Protein AF-A0A226ETJ9-F1 (afdb_monomer_lite)

Radius of gyration: 19.02 Å; chains: 1; bounding box: 44×44×50 Å

Secondary structure (DSSP, 8-state):
------S--HHHHHHHHHHHHHHHHHTS---S--SSSHHHHHHHHHHHHHHHHHHTTGGGGGGS--TTTTTTS-EEEEEEBTTS-EEEEE-GGG--HHHHHHTT-HHHHHHHHHHHHHHHHHHHHHHHHTT------EEEE--TT--HHHHS-TTS-TT-TTHHHHHGGGS-HHHHTT-----S-HHHHHHIIIIIS-B-GGGS-GGGT-SSPPPEEHHHHHHTTT---PPPP-

pLDDT: mean 72.22, std 22.16, range [17.0, 96.38]

Foldseek 3Di:
DDDDDDDDFLCNVVVVVLVVVVVLVVLPDDDDDDDPCVVVSVVVSVVVVVVVCVVLVVVCLLVDDPVVAQPQFWWWFFFFFPLFATEIETQVLRDLVVVCVVVVNSVVVVSVVSVRVVLSVQLQVLCVVVPRPHPDHHYHYNNPNHDCVRSPDPPDPPPCPPVPVVSLVVHDPVVNVRDDDDDPPLVVVVCCVCPVVRGQLQQGDCVSPRVHDGIGISVNCVVVVSHDGGDDRD

Sequence (234 aa):
MTFKFSSFSFLDYMLCMLLIQSAIIKAEYNEDEIDLILTSTQKERLDKNIAWRKENRMDKILEEDWSDLNDEYKFVIEGCDYEGRPTAVAYVGDWDLRKLVIAGKGRRVMRYVDKLYEESNKILRNMQGGGSNSTRANLILEVSRFNVRQHFCPGSPQLALPIWDFVKPLMPKKSQEFVFIYGTNQNEWHKALWEKHRIDANKMSRALGGEGQDGLDFNTIADNNHYYQCPTTP

InterPro domains:
  IPR036865 CRAL-TRIO lipid binding domain superfamily [G3DSA:3.40.525.10] (39-230)
  IPR036865 CRAL-TRIO lipid binding domain superfamily [SSF52087] (64-222)

Organism: Folsomia candida (NCBI:txid158441)

Structure (mmCIF, N/CA/C/O backbone):
data_AF-A0A226ETJ9-F1
#
_entry.id   AF-A0A226ETJ9-F1
#
loop_
_atom_site.group_PDB
_atom_site.id
_atom_site.type_symbol
_atom_site.label_atom_id
_atom_site.label_alt_id
_atom_site.label_comp_id
_atom_site.label_asym_id
_atom_site.label_entity_id
_atom_site.label_seq_id
_atom_site.pdbx_PDB_ins_code
_atom_site.Cartn_x
_atom_site.Cartn_y
_atom_site.Cartn_z
_atom_site.occupancy
_atom_site.B_iso_or_equiv
_atom_site.auth_seq_id
_atom_site.auth_comp_id
_atom_site.auth_asym_id
_atom_site.auth_atom_id
_atom_site.pdbx_PDB_model_num
ATOM 1 N N . MET A 1 1 ? -8.077 14.252 31.964 1.00 22.00 1 MET A N 1
ATOM 2 C CA . MET A 1 1 ? -8.707 15.250 31.074 1.00 22.00 1 MET A CA 1
ATOM 3 C C . MET A 1 1 ? -9.359 14.482 29.935 1.00 22.00 1 MET A C 1
ATOM 5 O O . MET A 1 1 ? -8.669 13.769 29.222 1.00 22.00 1 MET A O 1
ATOM 9 N N . THR A 1 2 ? -10.687 14.498 29.878 1.00 17.00 2 THR A N 1
ATOM 10 C CA . THR A 1 2 ? -11.504 13.621 29.027 1.00 17.00 2 THR A CA 1
ATOM 11 C C . THR A 1 2 ? -11.793 14.342 27.713 1.00 17.00 2 THR A C 1
ATOM 13 O O . THR A 1 2 ? -12.513 15.337 27.720 1.00 17.00 2 THR A O 1
ATOM 16 N N . PHE A 1 3 ? -11.233 13.880 26.593 1.00 20.55 3 PHE A N 1
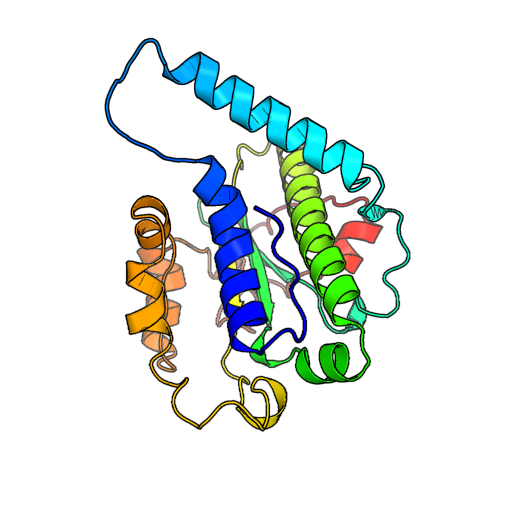ATOM 17 C CA . PHE A 1 3 ? -11.530 14.457 25.280 1.00 20.55 3 PHE A CA 1
ATOM 18 C C . PHE A 1 3 ? -12.741 13.752 24.660 1.00 20.55 3 PHE A C 1
ATOM 20 O O . PHE A 1 3 ? -12.697 12.572 24.322 1.00 20.55 3 PHE A O 1
ATOM 27 N N . LYS A 1 4 ? -13.847 14.492 24.547 1.00 18.38 4 LYS A N 1
ATOM 28 C CA . LYS A 1 4 ? -15.083 14.085 23.874 1.00 18.38 4 LYS A CA 1
ATOM 29 C C . LYS A 1 4 ? -15.020 14.619 22.440 1.00 18.38 4 LYS A C 1
ATOM 31 O O . LYS A 1 4 ? -15.247 15.803 22.224 1.00 18.38 4 LYS A O 1
ATOM 36 N N . PHE A 1 5 ? -14.675 13.768 21.476 1.00 23.67 5 PHE A N 1
ATOM 37 C CA . PHE A 1 5 ? -14.619 14.151 20.062 1.00 23.67 5 PHE A CA 1
ATOM 38 C C . PHE A 1 5 ? -15.999 13.975 19.416 1.00 23.67 5 PHE A C 1
ATOM 40 O O . PHE A 1 5 ? -16.408 12.871 19.063 1.00 23.67 5 PHE A O 1
ATOM 47 N N . SER A 1 6 ? -16.744 15.074 19.305 1.00 22.95 6 SER A N 1
ATOM 48 C CA . SER A 1 6 ? -17.926 15.192 18.449 1.00 22.95 6 SER A CA 1
ATOM 49 C C . SER A 1 6 ? -17.514 15.807 17.109 1.00 22.95 6 SER A C 1
ATOM 51 O O . SER A 1 6 ? -16.846 16.835 17.108 1.00 22.95 6 SER A O 1
ATOM 53 N N . SER A 1 7 ? -17.950 15.185 16.006 1.00 25.58 7 SER A N 1
ATOM 54 C CA . SER A 1 7 ? -17.700 15.515 14.587 1.00 25.58 7 SER A CA 1
ATOM 55 C C . SER A 1 7 ? -16.249 15.359 14.100 1.00 25.58 7 SER A C 1
ATOM 57 O O . SER A 1 7 ? -15.398 16.191 14.379 1.00 25.58 7 SER A O 1
ATOM 59 N N . PHE A 1 8 ? -15.988 14.290 13.339 1.00 28.80 8 PHE A N 1
ATOM 60 C CA . PHE A 1 8 ? -14.722 14.064 12.632 1.00 28.80 8 PHE A CA 1
ATOM 61 C C . PHE A 1 8 ? -14.696 14.885 11.336 1.00 28.80 8 PHE A C 1
ATOM 63 O O . PHE A 1 8 ? -15.571 14.727 10.481 1.00 28.80 8 PHE A O 1
ATOM 70 N N . SER A 1 9 ? -13.703 15.760 11.190 1.00 31.03 9 SER A N 1
ATOM 71 C CA . SER A 1 9 ? -13.456 16.547 9.982 1.00 31.03 9 SER A CA 1
ATOM 72 C C . SER A 1 9 ? -12.509 15.816 9.017 1.00 31.03 9 SER A C 1
ATOM 74 O O . SER A 1 9 ? -11.796 14.889 9.386 1.00 31.03 9 SER A O 1
ATOM 76 N N . PHE A 1 10 ? -12.481 16.231 7.749 1.00 35.75 10 PHE A N 1
ATOM 77 C CA . PHE A 1 10 ? -11.575 15.699 6.719 1.00 35.75 10 PHE A CA 1
ATOM 78 C C . PHE A 1 10 ? -10.087 15.886 7.058 1.00 35.75 10 PHE A C 1
ATOM 80 O O . PHE A 1 10 ? -9.261 15.027 6.749 1.00 35.75 10 PHE A O 1
ATOM 87 N N . LEU A 1 11 ? -9.767 16.981 7.757 1.00 32.28 11 LEU A N 1
ATOM 88 C CA . LEU A 1 11 ? -8.451 17.196 8.346 1.00 32.28 11 LEU A CA 1
ATOM 89 C C . LEU A 1 11 ? -8.149 16.109 9.372 1.00 32.28 11 LEU A C 1
ATOM 91 O O . LEU A 1 11 ? -7.052 15.587 9.331 1.00 32.28 11 LEU A O 1
ATOM 95 N N . ASP A 1 12 ? -9.112 15.660 10.177 1.00 32.97 12 ASP A N 1
ATOM 96 C CA . ASP A 1 12 ? -8.894 14.539 11.094 1.00 32.97 12 ASP A CA 1
ATOM 97 C C . ASP A 1 12 ? -8.657 13.216 10.365 1.00 32.97 12 ASP A C 1
ATOM 99 O O . ASP A 1 12 ? -7.977 12.378 10.922 1.00 32.97 12 ASP A O 1
ATOM 103 N N . TYR A 1 13 ? -9.139 13.005 9.132 1.00 37.22 13 TYR A N 1
ATOM 104 C CA . TYR A 1 13 ? -8.882 11.778 8.355 1.00 37.22 13 TYR A CA 1
ATOM 105 C C . TYR A 1 13 ? -7.514 11.787 7.662 1.00 37.22 13 TYR A C 1
ATOM 107 O O . TYR A 1 13 ? -6.781 10.806 7.739 1.00 37.22 13 TYR A O 1
ATOM 115 N N . MET A 1 14 ? -7.129 12.901 7.031 1.00 37.38 14 MET A N 1
ATOM 116 C CA . MET A 1 14 ? -5.791 13.064 6.447 1.00 37.38 14 MET A CA 1
ATOM 117 C C . MET A 1 14 ? -4.716 13.152 7.526 1.00 37.38 14 MET A C 1
ATOM 119 O O . MET A 1 14 ? -3.685 12.488 7.427 1.00 37.38 14 MET A O 1
ATOM 123 N N . LEU A 1 15 ? -4.994 13.903 8.592 1.00 37.56 15 LEU A N 1
ATOM 124 C CA . LEU A 1 15 ? -4.196 13.892 9.800 1.00 37.56 15 LEU A CA 1
ATOM 125 C C . LEU A 1 15 ? -4.273 12.509 10.442 1.00 37.56 15 LEU A C 1
ATOM 127 O O . LEU A 1 15 ? -3.255 12.111 10.932 1.00 37.56 15 LEU A O 1
ATOM 131 N N . CYS A 1 16 ? -5.349 11.711 10.389 1.00 34.12 16 CYS A N 1
ATOM 132 C CA . CYS A 1 16 ? -5.351 10.329 10.909 1.00 34.12 16 CYS A CA 1
ATOM 133 C C . CYS A 1 16 ? -4.575 9.344 10.026 1.00 34.12 16 CYS A C 1
ATOM 135 O O . CYS A 1 16 ? -3.912 8.483 10.575 1.00 34.12 16 CYS A O 1
ATOM 137 N N . MET A 1 17 ? -4.538 9.488 8.701 1.00 37.22 17 MET A N 1
ATOM 138 C CA . MET A 1 17 ? -3.669 8.684 7.826 1.00 37.22 17 MET A CA 1
ATOM 139 C C . MET A 1 17 ? -2.189 9.032 8.050 1.00 37.22 17 MET A C 1
ATOM 141 O O . MET A 1 17 ? -1.358 8.148 8.259 1.00 37.22 17 MET A O 1
ATOM 145 N N . LEU A 1 18 ? -1.874 10.330 8.128 1.00 38.09 18 LEU A N 1
ATOM 146 C CA . LEU A 1 18 ? -0.552 10.826 8.520 1.00 38.09 18 LEU A CA 1
ATOM 147 C C . LEU A 1 18 ? -0.242 10.544 9.991 1.00 38.09 18 LEU A C 1
ATOM 149 O O . LEU A 1 18 ? 0.915 10.340 10.328 1.00 38.09 18 LEU A O 1
ATOM 153 N N . LEU A 1 19 ? -1.248 10.491 10.868 1.00 33.72 19 LEU A N 1
ATOM 154 C CA . LEU A 1 19 ? -1.119 10.195 12.291 1.00 33.72 19 LEU A CA 1
ATOM 155 C C . LEU A 1 19 ? -1.123 8.703 12.560 1.00 33.72 19 LEU A C 1
ATOM 157 O O . LEU A 1 19 ? -0.679 8.353 13.629 1.00 33.72 19 LEU A O 1
ATOM 161 N N . ILE A 1 20 ? -1.563 7.830 11.661 1.00 35.59 20 ILE A N 1
ATOM 162 C CA . ILE A 1 20 ? -1.386 6.378 11.773 1.00 35.59 20 ILE A CA 1
ATOM 163 C C . ILE A 1 20 ? 0.038 6.039 11.368 1.00 35.59 20 ILE A C 1
ATOM 165 O O . ILE A 1 20 ? 0.728 5.364 12.130 1.00 35.59 20 ILE A O 1
ATOM 169 N N . GLN A 1 21 ? 0.543 6.651 10.288 1.00 33.53 21 GLN A N 1
ATOM 170 C CA . GLN A 1 21 ? 1.983 6.677 10.033 1.00 33.53 21 GLN A CA 1
ATOM 171 C C . GLN A 1 21 ? 2.728 7.320 11.214 1.00 33.53 21 GLN A C 1
ATOM 173 O O . GLN A 1 21 ? 3.677 6.741 11.726 1.00 33.53 21 GLN A O 1
ATOM 178 N N . SER A 1 22 ? 2.254 8.445 11.756 1.00 28.48 22 SER A N 1
ATOM 179 C CA . SER A 1 22 ? 2.898 9.093 12.901 1.00 28.48 22 SER A CA 1
ATOM 180 C C . SER A 1 22 ? 2.546 8.493 14.263 1.00 28.48 22 SER A C 1
ATOM 182 O O . SER A 1 22 ? 3.106 8.957 15.230 1.00 28.48 22 SER A O 1
ATOM 184 N N . ALA A 1 23 ? 1.655 7.511 14.409 1.00 27.02 23 ALA A N 1
ATOM 185 C CA . ALA A 1 23 ? 1.336 6.845 15.684 1.00 27.02 23 ALA A CA 1
ATOM 186 C C . ALA A 1 23 ? 2.177 5.583 15.808 1.00 27.02 23 ALA A C 1
ATOM 188 O O . ALA A 1 23 ? 2.697 5.301 16.886 1.00 27.02 23 ALA A O 1
ATOM 189 N N . ILE A 1 24 ? 2.424 4.925 14.671 1.00 29.78 24 ILE A N 1
ATOM 190 C CA . ILE A 1 24 ? 3.523 3.976 14.515 1.00 29.78 24 ILE A CA 1
ATOM 191 C C . ILE A 1 24 ? 4.865 4.682 14.814 1.00 29.78 24 ILE A C 1
ATOM 193 O O . ILE A 1 24 ? 5.723 4.082 15.452 1.00 29.78 24 ILE A O 1
ATOM 197 N N . ILE A 1 25 ? 5.011 5.980 14.489 1.00 27.84 25 ILE A N 1
ATOM 198 C CA . ILE A 1 25 ? 6.261 6.747 14.701 1.00 27.84 25 ILE A CA 1
ATOM 199 C C . ILE A 1 25 ? 6.263 7.635 15.976 1.00 27.84 25 ILE A C 1
ATOM 201 O O . ILE A 1 25 ? 7.322 7.937 16.513 1.00 27.84 25 ILE A O 1
ATOM 205 N N . LYS A 1 26 ? 5.121 8.017 16.568 1.00 25.77 26 LYS A N 1
ATOM 206 C CA . LYS A 1 26 ? 5.035 8.749 17.862 1.00 25.77 26 LYS A CA 1
ATOM 207 C C . LYS A 1 26 ? 5.335 7.836 19.029 1.00 25.77 26 LYS A C 1
ATOM 209 O O . LYS A 1 26 ? 5.780 8.308 20.070 1.00 25.77 26 LYS A O 1
ATOM 214 N N . ALA A 1 27 ? 5.135 6.534 18.845 1.00 29.08 27 ALA A N 1
ATOM 215 C CA . ALA A 1 27 ? 5.737 5.557 19.725 1.00 29.08 27 ALA A CA 1
ATOM 216 C C . ALA A 1 27 ? 7.274 5.633 19.677 1.00 29.08 27 ALA A C 1
ATOM 218 O O . ALA A 1 27 ? 7.899 5.089 20.571 1.00 29.08 27 ALA A O 1
ATOM 219 N N . GLU A 1 28 ? 7.899 6.302 18.697 1.00 39.22 28 GLU A N 1
ATOM 220 C CA . GLU A 1 28 ? 9.307 6.108 18.370 1.00 39.22 28 GLU A CA 1
ATOM 221 C C . GLU A 1 28 ? 10.312 7.163 18.875 1.00 39.22 28 GLU A C 1
ATOM 223 O O . GLU A 1 28 ? 11.475 6.783 18.962 1.00 39.22 28 GLU A O 1
ATOM 228 N N . TYR A 1 29 ? 9.992 8.387 19.329 1.00 31.84 29 TYR A N 1
ATOM 229 C CA . TYR A 1 29 ? 11.069 9.307 19.787 1.00 31.84 29 TYR A CA 1
ATOM 230 C C . TYR A 1 29 ? 10.677 10.387 20.816 1.00 31.84 29 TYR A C 1
ATOM 232 O O . TYR A 1 29 ? 9.756 11.168 20.597 1.00 31.84 29 TYR A O 1
ATOM 240 N N . ASN A 1 30 ? 11.467 10.452 21.896 1.00 32.59 30 ASN A N 1
ATOM 241 C CA . ASN A 1 30 ? 11.840 11.660 22.638 1.00 32.59 30 ASN A CA 1
ATOM 242 C C . ASN A 1 30 ? 13.350 11.490 22.911 1.00 32.59 30 ASN A C 1
ATOM 244 O O . ASN A 1 30 ? 13.733 10.524 23.571 1.00 32.59 30 ASN A O 1
ATOM 248 N N . GLU A 1 31 ? 14.195 12.300 22.273 1.00 36.62 31 GLU A N 1
ATOM 249 C CA . GLU A 1 31 ? 15.661 12.225 22.377 1.00 36.62 31 GLU A CA 1
ATOM 250 C C . GLU A 1 31 ? 16.120 13.140 23.509 1.00 36.62 31 GLU A C 1
ATOM 252 O O . GLU A 1 31 ? 15.726 14.300 23.501 1.00 36.62 31 GLU A O 1
ATOM 257 N N . ASP A 1 32 ? 16.850 12.584 24.487 1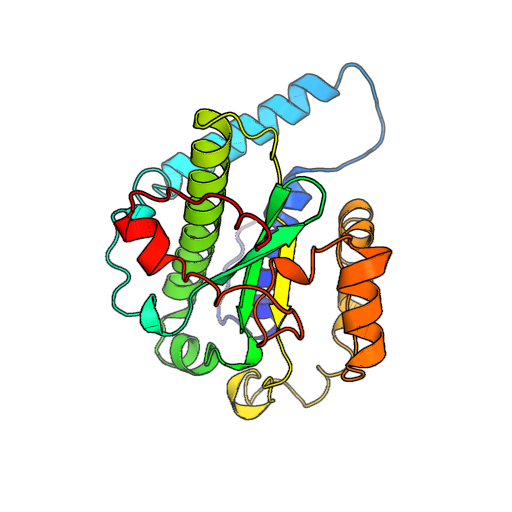.00 36.34 32 ASP A N 1
ATOM 258 C CA . ASP A 1 32 ? 17.969 13.197 25.236 1.00 36.34 32 ASP A CA 1
ATOM 259 C C . ASP A 1 32 ? 18.265 12.379 26.520 1.00 36.34 32 ASP A C 1
ATOM 261 O O . ASP A 1 32 ? 17.934 12.807 27.618 1.00 36.34 32 ASP A O 1
ATOM 265 N N . GLU A 1 33 ? 18.818 11.160 26.375 1.00 36.41 33 GLU A N 1
ATOM 266 C CA . GLU A 1 33 ? 19.720 10.452 27.327 1.00 36.41 33 GLU A CA 1
ATOM 267 C C . GLU A 1 33 ? 19.921 8.989 26.861 1.00 36.41 33 GLU A C 1
ATOM 269 O O . GLU A 1 33 ? 19.057 8.125 27.001 1.00 36.41 33 GLU A O 1
ATOM 274 N N . ILE A 1 34 ? 21.068 8.717 26.237 1.00 40.69 34 ILE A N 1
ATOM 275 C CA . ILE A 1 34 ? 21.377 7.519 25.434 1.00 40.69 34 ILE A CA 1
ATOM 276 C C . ILE A 1 34 ? 22.571 6.840 26.127 1.00 40.69 34 ILE A C 1
ATOM 278 O O . ILE A 1 34 ? 23.648 7.416 26.174 1.00 40.69 34 ILE A O 1
ATOM 282 N N . ASP A 1 35 ? 22.418 5.766 26.904 1.00 32.47 35 ASP A N 1
ATOM 283 C CA . ASP A 1 35 ? 22.529 4.394 26.381 1.00 32.47 35 ASP A CA 1
ATOM 284 C C . ASP A 1 35 ? 21.864 3.331 27.290 1.00 32.47 35 ASP A C 1
ATOM 286 O O . ASP A 1 35 ? 21.708 2.175 26.903 1.00 32.47 35 ASP A O 1
ATOM 290 N N . LEU A 1 36 ? 21.416 3.699 28.498 1.00 33.41 36 LEU A N 1
ATOM 291 C CA . LEU A 1 36 ? 20.772 2.766 29.444 1.00 33.41 36 LEU A CA 1
ATOM 292 C C . LEU A 1 36 ? 19.231 2.749 29.314 1.00 33.41 36 LEU A C 1
ATOM 294 O O . LEU A 1 36 ? 18.573 1.790 29.711 1.00 33.41 36 LEU A O 1
ATOM 298 N N . ILE A 1 37 ? 18.661 3.791 28.699 1.00 37.88 37 ILE A N 1
ATOM 299 C CA . ILE A 1 37 ? 17.216 4.024 28.498 1.00 37.88 37 ILE A CA 1
ATOM 300 C C . ILE A 1 37 ? 16.678 3.327 27.226 1.00 37.88 37 ILE A C 1
ATOM 302 O O . ILE A 1 37 ? 15.470 3.116 27.073 1.00 37.88 37 ILE A O 1
ATOM 306 N N . LEU A 1 38 ? 17.564 2.897 26.318 1.00 38.56 38 LEU A N 1
ATOM 307 C CA . LEU A 1 38 ? 17.189 2.278 25.040 1.00 38.56 38 LEU A CA 1
ATOM 308 C C . LEU A 1 38 ? 16.376 0.984 25.214 1.00 38.56 38 LEU A C 1
ATOM 310 O O . LEU A 1 38 ? 15.424 0.763 24.470 1.00 38.56 38 LEU A O 1
ATOM 314 N N . THR A 1 39 ? 16.673 0.162 26.224 1.00 49.03 39 THR A N 1
ATOM 315 C CA . THR A 1 39 ? 15.985 -1.129 26.417 1.00 49.03 39 THR A CA 1
ATOM 316 C C . THR A 1 39 ? 14.622 -0.987 27.093 1.00 49.03 39 THR A C 1
ATOM 318 O O . THR A 1 39 ? 13.667 -1.647 26.680 1.00 49.03 39 THR A O 1
ATOM 321 N N . SER A 1 40 ? 14.489 -0.097 28.083 1.00 52.78 40 SER A N 1
ATOM 322 C CA . SER A 1 40 ? 13.219 0.145 28.781 1.00 52.78 40 SER A CA 1
ATOM 323 C C . SER A 1 40 ? 12.193 0.796 27.858 1.00 52.78 40 SER A C 1
ATOM 325 O O . SER A 1 40 ? 11.043 0.363 27.826 1.00 52.78 40 SER A O 1
ATOM 327 N N . THR A 1 41 ? 12.619 1.755 27.032 1.00 64.12 41 THR A N 1
ATOM 328 C CA . THR A 1 41 ? 11.729 2.449 26.090 1.00 64.12 41 THR A CA 1
ATOM 329 C C . THR A 1 41 ? 11.320 1.540 24.928 1.00 64.12 41 THR A C 1
ATOM 331 O O . THR A 1 41 ? 10.158 1.534 24.527 1.00 64.12 41 THR A O 1
ATOM 334 N N . GLN A 1 42 ? 12.235 0.719 24.397 1.00 58.91 42 GLN A N 1
ATOM 335 C CA . GLN A 1 42 ? 11.898 -0.285 23.378 1.00 58.91 42 GLN A CA 1
ATOM 336 C C . GLN A 1 42 ? 10.935 -1.341 23.921 1.00 58.91 42 GLN A C 1
ATOM 338 O O . GLN A 1 42 ? 9.949 -1.668 23.258 1.00 58.91 42 GLN A O 1
ATOM 343 N N . LYS A 1 43 ? 11.183 -1.831 25.141 1.00 65.50 43 LYS A N 1
ATOM 344 C CA . LYS A 1 43 ? 10.286 -2.763 25.820 1.00 65.50 43 LYS A CA 1
ATOM 345 C C . LYS A 1 43 ? 8.912 -2.144 26.057 1.00 65.50 43 LYS A C 1
ATOM 347 O O . LYS A 1 43 ? 7.919 -2.783 25.746 1.00 65.50 43 LYS A O 1
ATOM 352 N N . GLU A 1 44 ? 8.839 -0.900 26.520 1.00 75.81 44 GLU A N 1
ATOM 353 C CA . GLU A 1 44 ? 7.565 -0.207 26.725 1.00 75.81 44 GLU A CA 1
ATOM 354 C C . GLU A 1 44 ? 6.786 -0.041 25.410 1.00 75.81 44 GLU A C 1
ATOM 356 O O . GLU A 1 44 ? 5.577 -0.259 25.371 1.00 75.81 44 GLU A O 1
ATOM 361 N N . ARG A 1 45 ? 7.464 0.307 24.311 1.00 64.25 45 ARG A N 1
ATOM 362 C CA . ARG A 1 45 ? 6.844 0.413 22.977 1.00 64.25 45 ARG A CA 1
ATOM 363 C C . ARG A 1 45 ? 6.312 -0.925 22.495 1.00 64.25 45 ARG A C 1
ATOM 365 O O . ARG A 1 45 ? 5.197 -0.987 21.979 1.00 64.25 45 ARG A O 1
ATOM 372 N N . LEU A 1 46 ? 7.100 -1.981 22.676 1.00 64.81 46 LEU A N 1
ATOM 373 C CA . LEU A 1 46 ? 6.698 -3.337 22.341 1.00 64.81 46 LEU A CA 1
ATOM 374 C C . LEU A 1 46 ? 5.501 -3.774 23.193 1.00 64.81 46 LEU A C 1
ATOM 376 O O . LEU A 1 46 ? 4.509 -4.238 22.643 1.00 64.81 46 LEU A O 1
ATOM 380 N N . ASP A 1 47 ? 5.551 -3.555 24.506 1.00 74.38 47 ASP A N 1
ATOM 381 C CA . ASP A 1 47 ? 4.475 -3.902 25.436 1.00 74.38 47 ASP A CA 1
ATOM 382 C C . ASP A 1 47 ? 3.182 -3.135 25.084 1.00 74.38 47 ASP A C 1
ATOM 384 O O . ASP A 1 47 ? 2.105 -3.734 25.028 1.00 74.38 47 ASP A O 1
ATOM 388 N N . LYS A 1 48 ? 3.276 -1.840 24.739 1.00 74.31 48 LYS A N 1
ATOM 389 C CA . LYS A 1 48 ? 2.146 -1.036 24.233 1.00 74.31 48 LYS A CA 1
ATOM 390 C C . LYS A 1 48 ? 1.598 -1.565 22.910 1.00 74.31 48 LYS A C 1
ATOM 392 O O . LYS A 1 48 ? 0.382 -1.620 22.743 1.00 74.31 48 LYS A O 1
ATOM 397 N N . ASN A 1 49 ? 2.462 -1.961 21.975 1.00 71.19 49 ASN A N 1
ATOM 398 C CA . ASN A 1 49 ? 2.026 -2.546 20.709 1.00 71.19 49 ASN A CA 1
ATOM 399 C C . ASN A 1 49 ? 1.305 -3.883 20.935 1.00 71.19 49 ASN A C 1
ATOM 401 O O . ASN A 1 49 ? 0.222 -4.079 20.396 1.00 71.19 49 ASN A O 1
ATOM 405 N N . ILE A 1 50 ? 1.850 -4.764 21.779 1.00 74.19 50 ILE A N 1
ATOM 406 C CA . ILE A 1 50 ? 1.232 -6.049 22.136 1.00 74.19 50 ILE A CA 1
ATOM 407 C C . ILE A 1 50 ? -0.135 -5.825 22.796 1.00 74.19 50 ILE A C 1
ATOM 409 O O . ILE A 1 50 ? -1.110 -6.483 22.425 1.00 74.19 50 ILE A O 1
ATOM 413 N N . ALA A 1 51 ? -0.233 -4.874 23.731 1.00 78.88 51 ALA A N 1
ATOM 414 C CA . ALA A 1 51 ? -1.500 -4.505 24.359 1.00 78.88 51 ALA A CA 1
ATOM 415 C C . ALA A 1 51 ? -2.516 -4.002 23.321 1.00 78.88 51 ALA A C 1
ATOM 417 O O . ALA A 1 51 ? -3.618 -4.545 23.239 1.00 78.88 51 ALA A O 1
ATOM 418 N N . TRP A 1 52 ? -2.120 -3.060 22.457 1.00 83.81 52 TRP A N 1
ATOM 419 C CA . TRP A 1 52 ? -2.969 -2.546 21.378 1.00 83.81 52 TRP A CA 1
ATOM 420 C C . TRP A 1 52 ? -3.429 -3.657 20.428 1.00 83.81 52 TRP A C 1
ATOM 422 O O . TRP A 1 52 ? -4.609 -3.712 20.077 1.00 83.81 52 TRP A O 1
ATOM 432 N N . ARG A 1 53 ? -2.535 -4.582 20.048 1.00 85.25 53 ARG A N 1
ATOM 433 C CA . ARG A 1 53 ? -2.870 -5.724 19.185 1.00 85.25 53 ARG A CA 1
ATOM 434 C C . ARG A 1 53 ? -3.929 -6.617 19.822 1.00 85.25 53 ARG A C 1
ATOM 436 O O . ARG A 1 53 ? -4.868 -7.018 19.137 1.00 85.25 53 ARG A O 1
ATOM 443 N N . LYS A 1 54 ? -3.809 -6.887 21.125 1.00 84.25 54 LYS A N 1
ATOM 444 C CA . LYS A 1 54 ? -4.788 -7.673 21.886 1.00 84.25 54 LYS A CA 1
ATOM 445 C C . LYS A 1 54 ? -6.134 -6.954 21.984 1.00 84.25 54 LYS A C 1
ATOM 447 O O . LYS A 1 54 ? -7.163 -7.551 21.676 1.00 84.25 54 LYS A O 1
ATOM 452 N N . GLU A 1 55 ? -6.127 -5.679 22.371 1.00 88.75 55 GLU A N 1
ATOM 453 C CA . GLU A 1 55 ? -7.329 -4.843 22.505 1.00 88.75 55 GLU A CA 1
ATOM 454 C C . GLU A 1 55 ? -8.090 -4.709 21.181 1.00 88.75 55 GLU A C 1
ATOM 456 O O . GLU A 1 55 ? -9.316 -4.799 21.152 1.00 88.75 55 GLU A O 1
ATOM 461 N N . ASN A 1 56 ? -7.358 -4.572 20.073 1.00 85.50 56 ASN A N 1
ATOM 462 C CA . ASN A 1 56 ? -7.915 -4.420 18.731 1.00 85.50 56 ASN A CA 1
ATOM 463 C C . ASN A 1 56 ? -8.016 -5.751 17.976 1.00 85.50 56 ASN A C 1
ATOM 465 O O . ASN A 1 56 ? -8.248 -5.749 16.772 1.00 85.50 56 ASN A O 1
ATOM 469 N N . ARG A 1 57 ? -7.846 -6.900 18.646 1.00 92.69 57 ARG A N 1
ATOM 470 C CA . ARG A 1 57 ? -7.991 -8.243 18.050 1.00 92.69 57 ARG A CA 1
ATOM 471 C C . ARG A 1 57 ? -7.220 -8.414 16.730 1.00 92.69 57 ARG A C 1
ATOM 473 O O . ARG A 1 57 ? -7.739 -8.980 15.770 1.00 92.69 57 ARG A O 1
ATOM 480 N N . MET A 1 58 ? -5.998 -7.894 16.663 1.00 88.62 58 MET A N 1
ATOM 481 C CA . MET A 1 58 ? -5.196 -7.873 15.434 1.00 88.62 58 MET A CA 1
ATOM 482 C C . MET A 1 58 ? -4.848 -9.267 14.917 1.00 88.62 58 MET A C 1
ATOM 484 O O . MET A 1 58 ? -4.734 -9.454 13.714 1.00 88.62 58 MET A O 1
ATOM 488 N N . ASP A 1 59 ? -4.772 -10.270 15.791 1.00 92.12 59 ASP A N 1
ATOM 489 C CA . ASP A 1 59 ? -4.465 -11.653 15.397 1.00 92.12 59 ASP A CA 1
ATOM 490 C C . ASP A 1 59 ? -5.553 -12.292 14.517 1.00 92.12 59 ASP A C 1
ATOM 492 O O . ASP A 1 59 ? -5.325 -13.328 13.902 1.00 92.12 59 ASP A O 1
ATOM 496 N N . LYS A 1 60 ? -6.742 -11.679 14.460 1.00 95.25 60 LYS A N 1
ATOM 497 C CA . LYS A 1 60 ? -7.899 -12.154 13.694 1.00 95.25 60 LYS A CA 1
ATOM 498 C C . LYS A 1 60 ? -8.298 -11.231 12.550 1.00 95.25 60 LYS A C 1
ATOM 500 O O . LYS A 1 60 ? -9.251 -11.536 11.847 1.00 95.25 60 LYS A O 1
ATOM 505 N N . ILE A 1 61 ? -7.564 -10.141 12.328 1.00 94.31 61 ILE A N 1
ATOM 506 C CA . ILE A 1 61 ? -7.936 -9.124 11.338 1.00 94.31 61 ILE A CA 1
ATOM 507 C C . ILE A 1 61 ? -8.002 -9.675 9.905 1.00 94.31 61 ILE A C 1
ATOM 509 O O . ILE A 1 61 ? -8.863 -9.273 9.129 1.00 94.31 61 ILE A O 1
ATOM 513 N N . LEU A 1 62 ? -7.140 -10.640 9.571 1.00 95.12 62 LEU A N 1
ATOM 514 C CA . LEU A 1 62 ? -7.114 -11.293 8.256 1.00 95.12 62 LEU A CA 1
ATOM 515 C C . LEU A 1 62 ? -8.249 -12.315 8.061 1.00 95.12 62 LEU A C 1
ATOM 517 O O . LEU A 1 62 ? -8.464 -12.766 6.944 1.00 95.12 62 LEU A O 1
ATOM 521 N N . GLU A 1 63 ? -8.952 -12.692 9.133 1.00 95.75 63 GLU A N 1
ATOM 522 C CA . GLU A 1 63 ? -10.087 -13.630 9.112 1.00 95.75 63 GLU A CA 1
ATOM 523 C C . GLU A 1 63 ? -11.445 -12.899 9.101 1.00 95.75 63 GLU A C 1
ATOM 525 O O . GLU A 1 63 ? -12.492 -13.538 9.005 1.00 95.75 63 GLU A O 1
ATOM 530 N N . GLU A 1 64 ? -11.452 -11.569 9.246 1.00 96.38 64 GLU A N 1
ATOM 531 C CA . GLU A 1 64 ? -12.671 -10.759 9.156 1.00 96.38 64 GLU A CA 1
ATOM 532 C C . GLU A 1 64 ? -13.213 -10.739 7.711 1.00 96.38 64 GLU A C 1
ATOM 534 O O . GLU A 1 64 ? -12.467 -10.898 6.746 1.00 96.38 64 GLU A O 1
ATOM 539 N N . ASP A 1 65 ? -14.521 -10.526 7.546 1.00 95.88 65 ASP A N 1
ATOM 540 C CA . ASP A 1 65 ? -15.112 -10.296 6.222 1.00 95.88 65 ASP A CA 1
ATOM 541 C C . ASP A 1 65 ? -14.661 -8.927 5.706 1.00 95.88 65 ASP A C 1
ATOM 543 O O . ASP A 1 65 ? -14.792 -7.941 6.429 1.00 95.88 65 ASP A O 1
ATOM 547 N N . TRP A 1 66 ? -14.140 -8.868 4.478 1.00 95.94 66 TRP A N 1
ATOM 548 C CA . TRP A 1 66 ? -13.684 -7.658 3.774 1.00 95.94 66 TRP A CA 1
ATOM 549 C C . TRP A 1 66 ? -14.261 -7.535 2.364 1.00 95.94 66 TRP A C 1
ATOM 551 O O . TRP A 1 66 ? -13.788 -6.716 1.577 1.00 95.94 66 TRP A O 1
ATOM 561 N N . SER A 1 67 ? -15.290 -8.323 2.045 1.00 94.12 67 SER A N 1
ATOM 562 C CA . SER A 1 67 ? -15.927 -8.348 0.722 1.00 94.12 67 SER A CA 1
ATOM 563 C C . SER A 1 67 ? -16.414 -6.972 0.254 1.00 94.12 67 SER A C 1
ATOM 565 O O . SER A 1 67 ? -16.435 -6.698 -0.939 1.00 94.12 67 SER A O 1
ATOM 567 N N . ASP A 1 68 ? -16.740 -6.069 1.182 1.00 92.75 68 ASP A N 1
ATOM 568 C CA . ASP A 1 68 ? -17.193 -4.717 0.866 1.00 92.75 68 ASP A CA 1
ATOM 569 C C . ASP A 1 68 ? -16.076 -3.722 0.500 1.00 92.75 68 ASP A C 1
ATOM 571 O O . ASP A 1 68 ? -16.394 -2.595 0.119 1.00 92.75 68 ASP A O 1
ATOM 575 N N . LEU A 1 69 ? -14.798 -4.100 0.649 1.00 93.56 69 LEU A N 1
ATOM 576 C CA . LEU A 1 69 ? -13.639 -3.221 0.429 1.00 93.56 69 LEU A CA 1
ATOM 577 C C . LEU A 1 69 ? -12.520 -3.848 -0.415 1.00 93.56 69 LEU A C 1
ATOM 579 O O . LEU A 1 69 ? -11.807 -3.112 -1.096 1.00 93.56 69 LEU A O 1
ATOM 583 N N . ASN A 1 70 ? -12.366 -5.173 -0.385 1.00 92.25 70 ASN A N 1
ATOM 584 C CA . ASN A 1 70 ? -11.243 -5.884 -1.000 1.00 92.25 70 ASN A CA 1
ATOM 585 C C . ASN A 1 70 ? -11.128 -5.664 -2.513 1.00 92.25 70 ASN A C 1
ATOM 587 O O . ASN A 1 70 ? -10.016 -5.704 -3.025 1.00 92.25 70 ASN A O 1
ATOM 591 N N . ASP A 1 71 ? -12.227 -5.439 -3.232 1.00 90.31 71 ASP A N 1
ATOM 592 C CA . ASP A 1 71 ? -12.175 -5.291 -4.692 1.00 90.31 71 ASP A CA 1
ATOM 593 C C . ASP A 1 71 ? -11.684 -3.905 -5.123 1.00 90.31 71 ASP A C 1
ATOM 595 O O . ASP A 1 71 ? -10.881 -3.792 -6.052 1.00 90.31 71 ASP A O 1
ATOM 599 N N . GLU A 1 72 ? -12.143 -2.860 -4.428 1.00 89.88 72 GLU A N 1
ATOM 600 C CA . GLU A 1 72 ? -11.907 -1.458 -4.792 1.00 89.88 72 GLU A CA 1
ATOM 601 C C . GLU A 1 72 ? -10.670 -0.863 -4.093 1.00 89.88 72 GLU A C 1
ATOM 603 O O . GLU A 1 72 ? -9.940 -0.074 -4.690 1.00 89.88 72 GLU A O 1
ATOM 608 N N . TYR A 1 73 ? -10.396 -1.246 -2.842 1.00 90.56 73 TYR A N 1
ATOM 609 C CA . TYR A 1 73 ? -9.440 -0.551 -1.972 1.00 90.56 73 TYR A CA 1
ATOM 610 C C . TYR A 1 73 ? -8.198 -1.404 -1.668 1.00 90.56 73 TYR A C 1
ATOM 612 O O . TYR A 1 73 ? -7.780 -1.550 -0.529 1.00 90.56 73 TYR A O 1
ATOM 620 N N . LYS A 1 74 ? -7.590 -2.051 -2.656 1.00 91.62 74 LYS A N 1
ATOM 621 C CA . LYS A 1 74 ? -6.484 -3.002 -2.423 1.00 91.62 74 LYS A CA 1
ATOM 622 C C . LYS A 1 74 ? -5.104 -2.432 -2.725 1.00 91.62 74 LYS A C 1
ATOM 624 O O . LYS A 1 74 ? -4.954 -1.534 -3.552 1.00 91.62 74 LYS A O 1
ATOM 629 N N . PHE A 1 75 ? -4.090 -2.990 -2.068 1.00 91.38 75 PHE A N 1
ATOM 630 C CA . PHE A 1 75 ? -2.708 -2.836 -2.511 1.00 91.38 75 PHE A CA 1
ATOM 631 C C . PHE A 1 75 ? -2.397 -3.846 -3.617 1.00 91.38 75 PHE A C 1
ATOM 633 O O . PHE A 1 75 ? -2.963 -4.943 -3.661 1.00 91.38 75 PHE A O 1
ATOM 640 N N . VAL A 1 76 ? -1.473 -3.462 -4.490 1.00 93.44 76 VAL A N 1
ATOM 641 C CA . VAL A 1 76 ? -0.914 -4.299 -5.552 1.00 93.44 76 VAL A CA 1
ATOM 642 C C . VAL A 1 76 ? 0.583 -4.420 -5.311 1.00 93.44 76 VAL A C 1
ATOM 644 O O . VAL A 1 76 ? 1.252 -3.407 -5.128 1.00 93.44 76 VAL A O 1
ATOM 647 N N . ILE A 1 77 ? 1.126 -5.637 -5.281 1.00 93.00 77 ILE A N 1
ATOM 648 C CA . ILE A 1 77 ? 2.576 -5.816 -5.361 1.00 93.00 77 ILE A CA 1
ATOM 649 C C . ILE A 1 77 ? 2.960 -5.788 -6.831 1.00 93.00 77 ILE A C 1
ATOM 651 O O . ILE A 1 77 ? 2.647 -6.705 -7.584 1.00 93.00 77 ILE A O 1
ATOM 655 N N . GLU A 1 78 ? 3.633 -4.715 -7.218 1.00 89.88 78 GLU A N 1
ATOM 656 C CA . GLU A 1 78 ? 4.012 -4.447 -8.604 1.00 89.88 78 GLU A CA 1
ATOM 657 C C . GLU A 1 78 ? 5.315 -5.127 -9.005 1.00 89.88 78 GLU A C 1
ATOM 659 O O . GLU A 1 78 ? 5.567 -5.293 -10.189 1.00 89.88 78 GLU A O 1
ATOM 664 N N . GLY A 1 79 ? 6.151 -5.490 -8.032 1.00 91.00 79 GLY A N 1
ATOM 665 C CA . GLY A 1 79 ? 7.483 -6.005 -8.296 1.00 91.00 79 GLY A CA 1
ATOM 666 C C . GLY A 1 79 ? 8.375 -5.994 -7.070 1.00 91.00 79 GLY A C 1
ATOM 667 O O . GLY A 1 79 ? 7.903 -6.024 -5.930 1.00 91.00 79 GLY A O 1
ATOM 668 N N . CYS A 1 80 ? 9.682 -5.935 -7.311 1.00 91.00 80 CYS A N 1
ATOM 669 C CA . CYS A 1 80 ? 10.687 -5.771 -6.271 1.00 91.00 80 CYS A CA 1
ATOM 670 C C . CYS A 1 80 ? 11.768 -4.777 -6.691 1.00 91.00 80 CYS A C 1
ATOM 672 O O . CYS A 1 80 ? 11.972 -4.522 -7.875 1.00 91.00 80 CYS A O 1
ATOM 674 N N . ASP A 1 81 ? 12.484 -4.235 -5.715 1.00 90.00 81 ASP A N 1
ATOM 675 C CA . ASP A 1 81 ? 13.690 -3.456 -5.971 1.00 90.00 81 ASP A CA 1
ATOM 676 C C . ASP A 1 81 ? 14.932 -4.336 -6.195 1.00 90.00 81 ASP A C 1
ATOM 678 O O . ASP A 1 81 ? 14.874 -5.570 -6.136 1.00 90.00 81 ASP A O 1
ATOM 682 N N . TYR A 1 82 ? 16.076 -3.700 -6.460 1.00 90.19 82 TYR A N 1
ATOM 683 C CA . TYR A 1 82 ? 17.346 -4.401 -6.679 1.00 90.19 82 TYR A CA 1
ATOM 684 C C . TYR A 1 82 ? 17.844 -5.195 -5.458 1.00 90.19 82 TYR A C 1
ATOM 686 O O . TYR A 1 82 ? 18.732 -6.030 -5.607 1.00 90.19 82 TYR A O 1
ATOM 694 N N . GLU A 1 83 ? 17.290 -4.965 -4.264 1.00 87.25 83 GLU A N 1
ATOM 695 C CA . GLU A 1 83 ? 17.605 -5.716 -3.041 1.00 87.25 83 GLU A CA 1
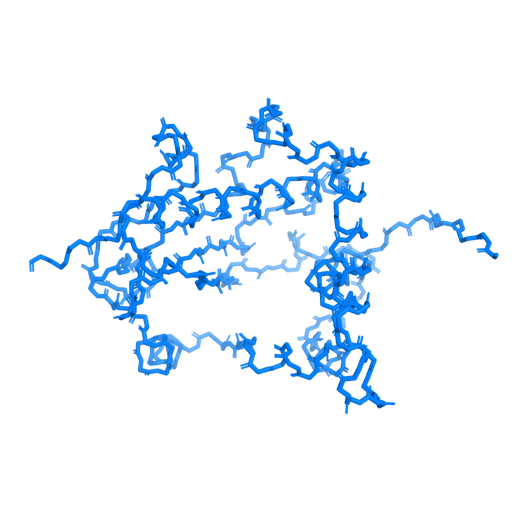ATOM 696 C C . GLU A 1 83 ? 16.604 -6.858 -2.791 1.00 87.25 83 GLU A C 1
ATOM 698 O O . GLU A 1 83 ? 16.685 -7.549 -1.776 1.00 87.25 83 GLU A O 1
ATOM 703 N N . GLY A 1 84 ? 15.657 -7.072 -3.711 1.00 88.81 84 GLY A N 1
ATOM 704 C CA . GLY A 1 84 ? 14.622 -8.095 -3.594 1.00 88.81 84 GLY A CA 1
ATOM 705 C C . GLY A 1 84 ? 13.512 -7.727 -2.609 1.00 88.81 84 GLY A C 1
ATOM 706 O O . GLY A 1 84 ? 12.767 -8.605 -2.177 1.00 88.81 84 GLY A O 1
ATOM 707 N N . ARG A 1 85 ? 13.384 -6.454 -2.212 1.00 87.75 85 ARG A N 1
ATOM 708 C CA . ARG A 1 85 ? 12.274 -6.004 -1.363 1.00 87.75 85 ARG A CA 1
ATOM 709 C C . ARG A 1 85 ? 11.030 -5.784 -2.221 1.00 87.75 85 ARG A C 1
ATOM 711 O O . ARG A 1 85 ? 11.149 -5.152 -3.271 1.00 87.75 85 ARG A O 1
ATOM 718 N N . PRO A 1 86 ? 9.848 -6.255 -1.791 1.00 90.88 86 PRO A N 1
ATOM 719 C CA . PRO A 1 86 ? 8.624 -6.071 -2.557 1.00 90.88 86 PRO A CA 1
ATOM 720 C C . PRO A 1 86 ? 8.225 -4.593 -2.611 1.00 90.88 86 PRO A C 1
ATOM 722 O O . PRO A 1 86 ? 8.382 -3.858 -1.632 1.00 90.88 86 PRO A O 1
ATOM 725 N N . THR A 1 87 ? 7.670 -4.177 -3.746 1.00 90.31 87 THR A N 1
ATOM 726 C CA . THR A 1 87 ? 7.120 -2.835 -3.959 1.00 90.31 87 THR A CA 1
ATOM 727 C C . THR A 1 87 ? 5.601 -2.925 -4.013 1.00 90.31 87 THR A C 1
ATOM 729 O O . THR A 1 87 ? 5.034 -3.385 -5.002 1.00 90.31 87 THR A O 1
ATOM 732 N N . ALA A 1 88 ? 4.950 -2.508 -2.929 1.00 88.88 88 ALA A N 1
ATOM 733 C CA . ALA A 1 88 ? 3.503 -2.406 -2.830 1.00 88.88 88 ALA A CA 1
ATOM 734 C C . ALA A 1 88 ? 3.033 -1.026 -3.298 1.00 88.88 88 ALA A C 1
ATOM 736 O O . ALA A 1 88 ? 3.664 -0.005 -3.013 1.00 88.88 88 ALA A O 1
ATOM 737 N N . VAL A 1 89 ? 1.903 -0.992 -3.991 1.00 87.75 89 VAL A N 1
ATOM 738 C CA . VAL A 1 89 ? 1.328 0.220 -4.561 1.00 87.75 89 VAL A CA 1
ATOM 739 C C . VAL A 1 89 ? -0.133 0.325 -4.171 1.00 87.75 89 VAL A C 1
ATOM 741 O O . VAL A 1 89 ? -0.899 -0.630 -4.292 1.00 87.75 89 VAL A O 1
ATOM 744 N N . ALA A 1 90 ? -0.511 1.503 -3.690 1.00 87.12 90 ALA A N 1
ATOM 745 C CA . ALA A 1 90 ? -1.893 1.882 -3.473 1.00 87.12 90 ALA A CA 1
ATOM 746 C C . ALA A 1 90 ? -2.279 2.918 -4.527 1.00 87.12 90 ALA A C 1
ATOM 748 O O . ALA A 1 90 ? -1.731 4.024 -4.540 1.00 87.12 90 ALA A O 1
ATOM 749 N N . TYR A 1 91 ? -3.238 2.581 -5.383 1.00 86.31 91 TYR A N 1
ATOM 750 C CA . TYR A 1 91 ? -3.801 3.498 -6.373 1.00 86.31 91 TYR A CA 1
ATOM 751 C C . TYR A 1 91 ? -4.841 4.416 -5.722 1.00 86.31 91 TYR A C 1
ATOM 753 O O . TYR A 1 91 ? -6.031 4.376 -6.020 1.00 86.31 91 TYR A O 1
ATOM 761 N N . VAL A 1 92 ? -4.384 5.229 -4.766 1.00 81.19 92 VAL A N 1
ATOM 762 C CA . VAL A 1 92 ? -5.230 6.095 -3.933 1.00 81.19 92 VAL A CA 1
ATOM 763 C C . VAL A 1 92 ? -6.065 7.049 -4.781 1.00 81.19 92 VAL A C 1
ATOM 765 O O . VAL A 1 92 ? -7.185 7.355 -4.392 1.00 81.19 92 VAL A O 1
ATOM 768 N N . GLY A 1 93 ? -5.562 7.482 -5.943 1.00 77.44 93 GLY A N 1
ATOM 769 C CA . GLY A 1 93 ? -6.319 8.322 -6.874 1.00 77.44 93 GLY A CA 1
ATOM 770 C C . GLY A 1 93 ? -7.633 7.703 -7.375 1.00 77.44 93 GLY A C 1
ATOM 771 O O . GLY A 1 93 ? -8.509 8.449 -7.808 1.00 77.44 93 GLY A O 1
ATOM 772 N N . ASP A 1 94 ? -7.785 6.378 -7.301 1.00 86.88 94 ASP A N 1
ATOM 773 C CA . ASP A 1 94 ? -9.005 5.654 -7.688 1.00 86.88 94 ASP A CA 1
ATOM 774 C C . ASP A 1 94 ? -9.966 5.393 -6.535 1.00 86.88 94 ASP A C 1
ATOM 776 O O . ASP A 1 94 ? -11.125 5.033 -6.747 1.00 86.88 94 ASP A O 1
ATOM 780 N N . TRP A 1 95 ? -9.493 5.544 -5.304 1.00 85.81 95 TRP A N 1
ATOM 781 C CA . TRP A 1 95 ? -10.254 5.171 -4.128 1.00 85.81 95 TRP A CA 1
ATOM 782 C C . TRP A 1 95 ? -11.272 6.256 -3.780 1.00 85.81 95 TRP A C 1
ATOM 784 O O . TRP A 1 95 ? -10.925 7.330 -3.290 1.00 85.81 95 TRP A O 1
ATOM 794 N N . ASP A 1 96 ? -12.567 5.954 -3.904 1.00 84.19 96 ASP A N 1
ATOM 795 C CA . ASP A 1 96 ? -13.623 6.850 -3.416 1.00 84.19 96 ASP A CA 1
ATOM 796 C C . ASP A 1 96 ? -13.820 6.690 -1.896 1.00 84.19 96 ASP A C 1
ATOM 798 O O . ASP A 1 96 ? -14.795 6.116 -1.404 1.00 84.19 96 ASP A O 1
ATOM 802 N N . LEU A 1 97 ? -12.841 7.164 -1.124 1.00 77.00 97 LEU A N 1
ATOM 803 C CA . LEU A 1 97 ? -12.861 7.113 0.343 1.00 77.00 97 LEU A CA 1
ATOM 804 C C . LEU A 1 97 ? -13.981 7.983 0.926 1.00 77.00 97 LEU A C 1
ATOM 806 O O . LEU A 1 97 ? -14.564 7.660 1.965 1.00 77.00 97 LEU A O 1
ATOM 810 N N . ARG A 1 98 ? -14.330 9.075 0.238 1.00 74.31 98 ARG A N 1
ATOM 811 C CA . ARG A 1 98 ? -15.432 9.957 0.624 1.00 74.31 98 ARG A CA 1
ATOM 812 C C . ARG A 1 98 ? -16.757 9.212 0.631 1.00 74.31 98 ARG A C 1
ATOM 814 O O . ARG A 1 98 ? -17.510 9.358 1.594 1.00 74.31 98 ARG A O 1
ATOM 821 N N . LYS A 1 99 ? -17.056 8.429 -0.409 1.00 82.06 99 LYS A N 1
ATOM 822 C CA . LYS A 1 99 ? -18.277 7.615 -0.479 1.00 82.06 99 LYS A CA 1
ATOM 823 C C . LYS A 1 99 ? -18.401 6.708 0.744 1.00 82.06 99 LYS A C 1
ATOM 825 O O . LYS A 1 99 ? -19.474 6.653 1.343 1.00 82.06 99 LYS A O 1
ATOM 830 N N . LEU A 1 100 ? -17.306 6.081 1.181 1.00 78.88 100 LEU A N 1
ATOM 831 C CA . LEU A 1 100 ? -17.287 5.253 2.392 1.00 78.88 100 LEU A CA 1
ATOM 832 C C . LEU A 1 100 ? -17.544 6.070 3.662 1.00 78.88 100 LEU A C 1
ATOM 834 O O . LEU A 1 100 ? -18.357 5.674 4.498 1.00 78.88 100 LEU A O 1
ATOM 838 N N . VAL A 1 101 ? -16.890 7.224 3.812 1.00 77.19 101 VAL A N 1
ATOM 839 C CA . VAL A 1 101 ? -17.072 8.093 4.985 1.00 77.19 101 VAL A CA 1
ATOM 840 C C . VAL A 1 101 ? -18.506 8.622 5.068 1.00 77.19 101 VAL A C 1
ATOM 842 O O . VAL A 1 101 ? -19.109 8.556 6.138 1.00 77.19 101 VAL A O 1
ATOM 845 N N . ILE A 1 102 ? -19.082 9.081 3.951 1.00 76.12 102 ILE A N 1
ATOM 846 C CA . ILE A 1 102 ? -20.477 9.551 3.881 1.00 76.12 102 ILE A CA 1
ATOM 847 C C . ILE A 1 102 ? -21.452 8.418 4.204 1.00 76.12 102 ILE A C 1
ATOM 849 O O . ILE A 1 102 ? -22.442 8.643 4.896 1.00 76.12 102 ILE A O 1
ATOM 853 N N . ALA A 1 103 ? -21.145 7.192 3.780 1.00 83.19 103 ALA A N 1
ATOM 854 C CA . ALA A 1 103 ? -21.907 6.001 4.140 1.00 83.19 103 ALA A CA 1
ATOM 855 C C . ALA A 1 103 ? -21.720 5.563 5.612 1.00 83.19 103 ALA A C 1
ATOM 857 O O . ALA A 1 103 ? -22.192 4.496 5.999 1.00 83.19 103 ALA A O 1
ATOM 858 N N . GLY A 1 104 ? -21.012 6.339 6.443 1.00 78.12 104 GLY A N 1
ATOM 859 C CA . GLY A 1 104 ? -20.762 6.023 7.852 1.00 78.12 104 GLY A CA 1
ATOM 860 C C . GLY A 1 104 ? -19.698 4.943 8.079 1.00 78.12 104 GLY A C 1
ATOM 861 O O . GLY A 1 104 ? -19.483 4.522 9.217 1.00 78.12 104 GLY A O 1
ATOM 862 N N . LYS A 1 105 ? -18.983 4.513 7.029 1.00 83.38 105 LYS A N 1
ATOM 863 C CA . LYS A 1 105 ? -17.969 3.447 7.077 1.00 83.38 105 LYS A CA 1
ATOM 864 C C . LYS A 1 105 ? -16.566 3.936 7.468 1.00 83.38 105 LYS A C 1
ATOM 866 O O . LYS A 1 105 ? -15.610 3.180 7.360 1.00 83.38 105 LYS A O 1
ATOM 871 N N . GLY A 1 106 ? -16.401 5.157 7.984 1.00 79.19 106 GLY A N 1
ATOM 872 C CA . GLY A 1 106 ? -15.075 5.708 8.323 1.00 79.19 106 GLY A CA 1
ATOM 873 C C . GLY A 1 106 ? -14.236 4.811 9.249 1.00 79.19 106 GLY A C 1
ATOM 874 O O . GLY A 1 106 ? -13.104 4.472 8.924 1.00 79.19 106 GLY A O 1
ATOM 875 N N . ARG A 1 107 ? -14.807 4.328 10.365 1.00 79.94 107 ARG A N 1
ATOM 876 C CA . ARG A 1 107 ? -14.107 3.389 11.274 1.00 79.94 107 ARG A CA 1
ATOM 877 C C . ARG A 1 107 ? -13.762 2.055 10.608 1.00 79.94 107 ARG A C 1
ATOM 879 O O . ARG A 1 107 ? -12.728 1.468 10.907 1.00 79.94 107 ARG A O 1
ATOM 886 N N . ARG A 1 108 ? -14.630 1.594 9.708 1.00 88.25 108 ARG A N 1
ATOM 887 C CA . ARG A 1 108 ? -14.456 0.355 8.949 1.00 88.25 108 ARG A CA 1
ATOM 888 C C . ARG A 1 108 ? -13.280 0.471 7.975 1.00 88.25 108 ARG A C 1
ATOM 890 O O . ARG A 1 108 ? -12.484 -0.455 7.899 1.00 88.25 108 ARG A O 1
ATOM 897 N N . VAL A 1 109 ? -13.117 1.628 7.334 1.00 83.75 109 VAL A N 1
ATOM 898 C CA . VAL A 1 109 ? -11.948 1.939 6.498 1.00 83.75 109 VAL A CA 1
ATOM 899 C C . VAL A 1 109 ? -10.662 1.952 7.312 1.00 83.75 109 VAL A C 1
ATOM 901 O O . VAL A 1 109 ? -9.684 1.358 6.883 1.00 83.75 109 VAL A O 1
ATOM 904 N N . MET A 1 110 ? -10.649 2.560 8.502 1.00 79.62 110 MET A N 1
ATOM 905 C CA . MET A 1 110 ? -9.433 2.558 9.332 1.00 79.62 110 MET A CA 1
ATOM 906 C C . MET A 1 110 ? -9.017 1.139 9.720 1.00 79.62 110 MET A C 1
ATOM 908 O O . MET A 1 110 ? -7.854 0.772 9.593 1.00 79.62 110 MET A O 1
ATOM 912 N N . ARG A 1 111 ? -9.997 0.314 10.097 1.00 89.38 111 ARG A N 1
ATOM 913 C CA . ARG A 1 111 ? -9.789 -1.102 10.404 1.00 89.38 111 ARG A CA 1
ATOM 914 C C . ARG A 1 111 ? -9.292 -1.879 9.177 1.00 89.38 111 ARG A C 1
ATOM 916 O O . ARG A 1 111 ? -8.471 -2.776 9.302 1.00 89.38 111 ARG A O 1
ATOM 923 N N . TYR A 1 112 ? -9.746 -1.512 7.987 1.00 88.69 112 TYR A N 1
ATOM 924 C CA . TYR A 1 112 ? -9.269 -2.102 6.743 1.00 88.69 112 TYR A CA 1
ATOM 925 C C . TYR A 1 112 ? -7.837 -1.677 6.379 1.00 88.69 112 TYR A C 1
ATOM 927 O O . TYR A 1 112 ? -7.055 -2.488 5.896 1.00 88.69 112 TYR A O 1
ATOM 935 N N . VAL A 1 113 ? -7.439 -0.438 6.677 1.00 83.31 113 VAL A N 1
ATOM 936 C CA . VAL A 1 113 ? -6.039 -0.008 6.526 1.00 83.31 113 VAL A CA 1
ATOM 937 C C . VAL A 1 113 ? -5.123 -0.828 7.442 1.00 83.31 113 VAL A C 1
ATOM 939 O O . VAL A 1 113 ? -4.085 -1.307 6.986 1.00 83.31 113 VAL A O 1
ATOM 942 N N . ASP A 1 114 ? -5.531 -1.084 8.691 1.00 84.25 114 ASP A N 1
ATOM 943 C CA . ASP A 1 114 ? -4.805 -1.997 9.588 1.00 84.25 114 ASP A CA 1
ATOM 944 C C . ASP A 1 114 ? -4.667 -3.409 8.979 1.00 84.25 114 ASP A C 1
ATOM 946 O O . ASP A 1 114 ? -3.615 -4.041 9.109 1.00 84.25 114 ASP A O 1
ATOM 950 N N . LYS A 1 115 ? -5.703 -3.894 8.273 1.00 93.00 115 LYS A N 1
ATOM 951 C CA . LYS A 1 115 ? -5.682 -5.183 7.558 1.00 93.00 115 LYS A CA 1
ATOM 952 C C . LYS A 1 115 ? -4.630 -5.195 6.450 1.00 93.00 115 LYS A C 1
ATOM 954 O O . LYS A 1 115 ? -3.838 -6.132 6.402 1.00 93.00 115 LYS A O 1
ATOM 959 N N . LEU A 1 116 ? -4.562 -4.153 5.620 1.00 86.62 116 LEU A N 1
ATOM 960 C CA . LEU A 1 116 ? -3.561 -4.044 4.547 1.00 86.62 116 LEU A CA 1
ATOM 961 C C . LEU A 1 116 ? -2.119 -4.045 5.095 1.00 86.62 116 LEU A C 1
ATOM 963 O O . LEU A 1 116 ? -1.217 -4.653 4.508 1.00 86.62 116 LEU A O 1
ATOM 967 N N . TYR A 1 117 ? -1.887 -3.418 6.255 1.00 82.44 117 TYR A N 1
ATOM 968 C CA . TYR A 1 117 ? -0.593 -3.487 6.942 1.00 82.44 117 TYR A CA 1
ATOM 969 C C . TYR A 1 117 ? -0.286 -4.890 7.483 1.00 82.44 117 TYR A C 1
ATOM 971 O O . TYR A 1 117 ? 0.846 -5.364 7.353 1.00 82.44 117 TYR A O 1
ATOM 979 N N . GLU A 1 118 ? -1.263 -5.578 8.079 1.00 86.88 118 GLU A N 1
ATOM 980 C CA . GLU A 1 118 ? -1.066 -6.948 8.567 1.00 86.88 118 GLU A CA 1
ATOM 981 C C . GLU A 1 118 ? -0.805 -7.937 7.414 1.00 86.88 118 GLU A C 1
ATOM 983 O O . GLU A 1 118 ? 0.074 -8.792 7.546 1.00 86.88 118 GLU A O 1
ATOM 988 N N . GLU A 1 119 ? -1.473 -7.781 6.264 1.00 89.69 119 GLU A N 1
ATOM 989 C CA . GLU A 1 119 ? -1.184 -8.557 5.047 1.00 89.69 119 GLU A CA 1
ATOM 990 C C . GLU A 1 119 ? 0.240 -8.320 4.553 1.00 89.69 119 GLU A C 1
ATOM 992 O O . GLU A 1 119 ? 0.977 -9.283 4.338 1.00 89.69 119 GLU A O 1
ATOM 997 N N . SER A 1 120 ? 0.659 -7.053 4.455 1.00 84.69 120 SER A N 1
ATOM 998 C CA . SER A 1 120 ? 2.024 -6.687 4.054 1.00 84.69 120 SER A CA 1
ATOM 999 C C . SER A 1 120 ? 3.069 -7.351 4.959 1.00 84.69 120 SER A C 1
ATOM 1001 O O . SER A 1 120 ? 4.051 -7.925 4.486 1.00 84.69 120 SER A O 1
ATOM 1003 N N . ASN A 1 121 ? 2.833 -7.339 6.275 1.00 84.06 121 ASN A N 1
ATOM 1004 C CA . ASN A 1 121 ? 3.705 -8.001 7.242 1.00 84.06 121 ASN A CA 1
ATOM 1005 C C . ASN A 1 121 ? 3.698 -9.527 7.084 1.00 84.06 121 ASN A C 1
ATOM 1007 O O . ASN A 1 121 ? 4.748 -10.158 7.207 1.00 84.06 121 ASN A O 1
ATOM 1011 N N . LYS A 1 122 ? 2.539 -10.144 6.815 1.00 90.00 122 LYS A N 1
ATOM 1012 C CA . LYS A 1 122 ? 2.449 -11.591 6.574 1.00 90.00 122 LYS A CA 1
ATOM 1013 C C . LYS A 1 122 ? 3.212 -11.995 5.310 1.00 90.00 122 LYS A C 1
ATOM 1015 O O . LYS A 1 122 ? 3.954 -12.972 5.362 1.00 90.00 122 LYS A O 1
ATOM 1020 N N . ILE A 1 123 ? 3.111 -11.210 4.238 1.00 88.62 123 ILE A N 1
ATOM 1021 C CA . ILE A 1 123 ? 3.875 -11.411 3.000 1.00 88.62 123 ILE A CA 1
ATOM 1022 C C . ILE A 1 123 ? 5.381 -11.357 3.280 1.00 88.62 123 ILE A C 1
ATOM 1024 O O . ILE A 1 123 ? 6.098 -12.299 2.948 1.00 88.62 123 ILE A O 1
ATOM 1028 N N . LEU A 1 124 ? 5.863 -10.313 3.965 1.00 85.12 124 LEU A N 1
ATOM 1029 C CA . LEU A 1 124 ? 7.284 -10.185 4.316 1.00 85.12 124 LEU A CA 1
ATOM 1030 C C . LEU A 1 124 ? 7.783 -11.358 5.173 1.00 85.12 124 LEU A C 1
ATOM 1032 O O . LEU A 1 124 ? 8.845 -11.912 4.897 1.00 85.12 124 LEU A O 1
ATOM 1036 N N . ARG A 1 125 ? 7.006 -11.785 6.177 1.00 87.00 125 ARG A N 1
ATOM 1037 C CA . ARG A 1 125 ? 7.346 -12.950 7.014 1.00 87.00 125 ARG A CA 1
ATOM 1038 C C . ARG A 1 125 ? 7.422 -14.244 6.200 1.00 87.00 125 ARG A C 1
ATOM 1040 O O . ARG A 1 125 ? 8.325 -15.046 6.422 1.00 87.00 125 ARG A O 1
ATOM 1047 N N . ASN A 1 126 ? 6.519 -14.437 5.241 1.00 92.38 126 ASN A N 1
ATOM 1048 C CA . ASN A 1 126 ? 6.546 -15.597 4.351 1.00 92.38 126 ASN A CA 1
ATOM 1049 C C . ASN A 1 126 ? 7.755 -15.570 3.406 1.00 92.38 126 ASN A C 1
ATOM 1051 O O . ASN A 1 126 ? 8.403 -16.599 3.224 1.00 92.38 126 ASN A O 1
ATOM 1055 N N . MET A 1 127 ? 8.101 -14.401 2.854 1.00 87.69 127 MET A N 1
ATOM 1056 C CA . MET A 1 127 ? 9.318 -14.231 2.053 1.00 87.69 127 MET A CA 1
ATOM 1057 C C . MET A 1 127 ? 10.569 -14.590 2.866 1.00 87.69 127 MET A C 1
ATOM 1059 O O . MET A 1 127 ? 11.437 -15.306 2.368 1.00 87.69 127 MET A O 1
ATOM 1063 N N . GLN A 1 128 ? 10.643 -14.151 4.127 1.00 87.75 128 GLN A N 1
ATOM 1064 C CA . GLN A 1 128 ? 11.738 -14.494 5.042 1.00 87.75 128 GLN A CA 1
ATOM 1065 C C . GLN A 1 128 ? 11.805 -15.992 5.339 1.00 87.75 128 GLN A C 1
ATOM 1067 O O . GLN A 1 128 ? 12.874 -16.592 5.251 1.00 87.75 128 GLN A O 1
ATOM 1072 N N . GLY A 1 129 ? 10.661 -16.620 5.625 1.00 89.00 129 GLY A N 1
ATOM 1073 C CA . GLY A 1 129 ? 10.573 -18.072 5.799 1.00 89.00 129 GLY A CA 1
ATOM 1074 C C . GLY A 1 129 ? 10.999 -18.856 4.551 1.00 89.00 129 GLY A C 1
ATOM 1075 O O . GLY A 1 129 ? 11.495 -19.972 4.669 1.00 89.00 129 GLY A O 1
ATOM 1076 N N . GLY A 1 130 ? 10.857 -18.255 3.365 1.00 86.75 130 GLY A N 1
ATOM 1077 C CA . GLY A 1 130 ? 11.332 -18.780 2.083 1.00 86.75 130 GLY A CA 1
ATOM 1078 C C . GLY A 1 130 ? 12.805 -18.497 1.761 1.00 86.75 130 GLY A C 1
ATOM 1079 O O . GLY A 1 130 ? 13.243 -18.839 0.667 1.00 86.75 130 GLY A O 1
ATOM 1080 N N . GLY A 1 131 ? 13.568 -17.880 2.673 1.00 86.69 131 GLY A N 1
ATOM 1081 C CA . GLY A 1 131 ? 14.998 -17.595 2.504 1.00 86.69 131 GLY A CA 1
ATOM 1082 C C . GLY A 1 131 ? 15.337 -16.187 2.001 1.00 86.69 131 GLY A C 1
ATOM 1083 O O . GLY A 1 131 ? 16.509 -15.903 1.758 1.00 86.69 131 GLY A O 1
ATOM 1084 N N . SER A 1 132 ? 14.353 -15.292 1.851 1.00 84.94 132 SER A N 1
ATOM 1085 C CA . SER A 1 132 ? 14.624 -13.885 1.537 1.00 84.94 132 SER A CA 1
ATOM 1086 C C . SER A 1 132 ? 15.168 -13.124 2.752 1.00 84.94 132 SER A C 1
ATOM 1088 O O . SER A 1 132 ? 14.686 -13.285 3.871 1.00 84.94 132 SER A O 1
ATOM 1090 N N . ASN A 1 133 ? 16.109 -12.206 2.525 1.00 80.94 133 ASN A N 1
ATOM 1091 C CA . ASN A 1 133 ? 16.618 -11.291 3.554 1.00 80.94 133 ASN A CA 1
ATOM 1092 C C . ASN A 1 133 ? 15.815 -9.975 3.653 1.00 80.94 133 ASN A C 1
ATOM 1094 O O . ASN A 1 133 ? 16.221 -9.045 4.354 1.00 80.94 133 ASN A O 1
ATOM 1098 N N . SER A 1 134 ? 14.679 -9.861 2.959 1.00 74.88 134 SER A N 1
ATOM 1099 C CA . SER A 1 134 ? 13.854 -8.650 2.967 1.00 74.88 134 SER A CA 1
ATOM 1100 C C . SER A 1 134 ? 13.162 -8.451 4.317 1.00 74.88 134 SER A C 1
ATOM 1102 O O . SER A 1 134 ? 12.337 -9.253 4.745 1.00 74.88 134 SER A O 1
ATOM 1104 N N . THR A 1 135 ? 13.456 -7.340 4.989 1.00 70.81 135 THR A N 1
ATOM 1105 C CA . THR A 1 135 ? 12.798 -6.922 6.247 1.00 70.81 135 THR A CA 1
ATOM 1106 C C . THR A 1 135 ? 11.853 -5.738 6.063 1.00 70.81 135 THR A C 1
ATOM 1108 O O . THR A 1 135 ? 11.201 -5.307 7.011 1.00 70.81 135 THR A O 1
ATOM 1111 N N . ARG A 1 136 ? 11.796 -5.186 4.847 1.00 73.62 136 ARG A N 1
ATOM 1112 C CA . ARG A 1 136 ? 11.054 -3.973 4.497 1.00 73.62 136 ARG A CA 1
ATOM 1113 C C . ARG A 1 136 ? 10.430 -4.126 3.117 1.00 73.62 136 ARG A C 1
ATOM 1115 O O . ARG A 1 136 ? 10.952 -4.875 2.294 1.00 73.62 136 ARG A O 1
ATOM 1122 N N . ALA A 1 137 ? 9.360 -3.377 2.887 1.00 79.88 137 ALA A N 1
ATOM 1123 C CA . ALA A 1 137 ? 8.723 -3.196 1.590 1.00 79.88 137 ALA A CA 1
ATOM 1124 C C . ALA A 1 137 ? 8.806 -1.719 1.179 1.00 79.88 137 ALA A C 1
ATOM 1126 O O . ALA A 1 137 ? 8.836 -0.838 2.043 1.00 79.88 137 ALA A O 1
ATOM 1127 N N . ASN A 1 138 ? 8.807 -1.457 -0.125 1.00 82.62 138 ASN A N 1
ATOM 1128 C CA . ASN A 1 138 ? 8.579 -0.120 -0.663 1.00 82.62 138 ASN A CA 1
ATOM 1129 C C . ASN A 1 138 ? 7.068 0.110 -0.774 1.00 82.62 138 ASN A C 1
ATOM 1131 O O . ASN A 1 138 ? 6.342 -0.800 -1.169 1.00 82.62 138 ASN A O 1
ATOM 1135 N N . LEU A 1 139 ? 6.597 1.313 -0.441 1.00 84.94 139 LEU A N 1
ATOM 1136 C CA . LEU A 1 139 ? 5.199 1.711 -0.613 1.00 84.94 139 LEU A CA 1
ATOM 1137 C C . LEU A 1 139 ? 5.127 2.906 -1.563 1.00 84.94 139 LEU A C 1
ATOM 1139 O O . LEU A 1 139 ? 5.687 3.961 -1.266 1.00 84.94 139 LEU A O 1
ATOM 1143 N N . ILE A 1 140 ? 4.411 2.750 -2.673 1.00 83.25 140 ILE A N 1
ATOM 1144 C CA . ILE A 1 140 ? 4.080 3.838 -3.597 1.00 83.25 140 ILE A CA 1
ATOM 1145 C C . ILE A 1 140 ? 2.602 4.180 -3.419 1.00 83.25 140 ILE A C 1
ATOM 1147 O O . ILE A 1 140 ? 1.741 3.304 -3.450 1.00 83.25 140 ILE A O 1
ATOM 1151 N N . LEU A 1 141 ? 2.303 5.463 -3.239 1.00 83.00 141 LEU A N 1
ATOM 1152 C CA . LEU A 1 141 ? 0.935 5.975 -3.275 1.00 83.00 141 LEU A CA 1
ATOM 1153 C C . LEU A 1 141 ? 0.742 6.689 -4.613 1.00 83.00 141 LEU A C 1
ATOM 1155 O O . LEU A 1 141 ? 1.258 7.788 -4.811 1.00 83.00 141 LEU A O 1
ATOM 1159 N N . GLU A 1 142 ? 0.036 6.047 -5.538 1.00 84.06 142 GLU A N 1
ATOM 1160 C CA . GLU A 1 142 ? -0.284 6.607 -6.850 1.00 84.06 142 GLU A CA 1
ATOM 1161 C C . GLU A 1 142 ? -1.536 7.491 -6.715 1.00 84.06 142 GLU A C 1
ATOM 1163 O O . GLU A 1 142 ? -2.579 7.058 -6.219 1.00 84.06 142 GLU A O 1
ATOM 1168 N N . VAL A 1 143 ? -1.410 8.767 -7.086 1.00 79.06 143 VAL A N 1
ATOM 1169 C CA . VAL A 1 143 ? -2.412 9.814 -6.816 1.00 79.06 143 VAL A CA 1
ATOM 1170 C C . VAL A 1 143 ? -2.783 10.632 -8.059 1.00 79.06 143 VAL A C 1
ATOM 1172 O O . VAL A 1 143 ? -3.408 11.681 -7.940 1.00 79.06 143 VAL A O 1
ATOM 1175 N N . SER A 1 144 ? -2.435 10.189 -9.268 1.00 72.19 144 SER A N 1
ATOM 1176 C CA . SER A 1 144 ? -2.669 10.937 -10.515 1.00 72.19 144 SER A CA 1
ATOM 1177 C C . SER A 1 144 ? -4.148 11.219 -10.802 1.00 72.19 144 SER A C 1
ATOM 1179 O O . SER A 1 144 ? -4.476 12.268 -11.357 1.00 72.19 144 SER A O 1
ATOM 1181 N N . ARG A 1 145 ? -5.0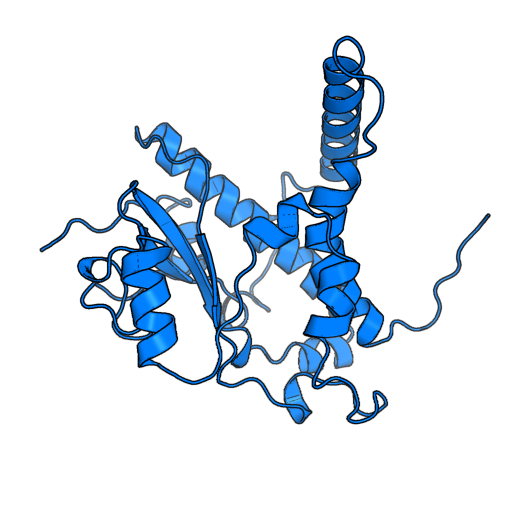56 10.323 -10.387 1.00 77.19 145 ARG A N 1
ATOM 1182 C CA . ARG A 1 145 ? -6.521 10.464 -10.548 1.00 77.19 145 ARG A CA 1
ATOM 1183 C C . ARG A 1 145 ? -7.219 11.185 -9.387 1.00 77.19 145 AR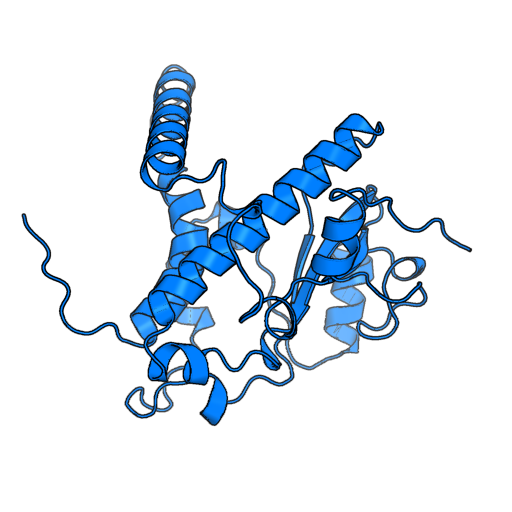G A C 1
ATOM 1185 O O . ARG A 1 145 ? -8.443 11.363 -9.386 1.00 77.19 145 ARG A O 1
ATOM 1192 N N . PHE A 1 146 ? -6.440 11.675 -8.427 1.00 69.44 146 PHE A N 1
ATOM 1193 C CA . PHE A 1 146 ? -6.945 12.394 -7.271 1.00 69.44 146 PHE A CA 1
ATOM 1194 C C . PHE A 1 146 ? -7.698 13.671 -7.680 1.00 69.44 146 PHE A C 1
ATOM 1196 O O . PHE A 1 146 ? -7.225 14.487 -8.471 1.00 69.44 146 PHE A O 1
ATOM 1203 N N . ASN A 1 147 ? -8.884 13.884 -7.108 1.00 63.91 147 ASN A N 1
ATOM 1204 C CA . ASN A 1 147 ? -9.704 15.065 -7.381 1.00 63.91 147 ASN A CA 1
ATOM 1205 C C . ASN A 1 147 ? -10.520 15.504 -6.164 1.00 63.91 147 ASN A C 1
ATOM 1207 O O . ASN A 1 147 ? -10.929 14.698 -5.329 1.00 63.91 147 ASN A O 1
ATOM 1211 N N . VAL A 1 148 ? -10.830 16.801 -6.119 1.00 63.03 148 VAL A N 1
ATOM 1212 C CA . VAL A 1 148 ? -11.533 17.448 -5.000 1.00 63.03 148 VAL A CA 1
ATOM 1213 C C . VAL A 1 148 ? -12.920 16.842 -4.754 1.00 63.03 148 VAL A C 1
ATOM 1215 O O . VAL A 1 148 ? -13.350 16.737 -3.612 1.00 63.03 148 VAL A O 1
ATOM 1218 N N . ARG A 1 149 ? -13.643 16.405 -5.793 1.00 65.62 149 ARG A N 1
ATOM 1219 C CA . ARG A 1 149 ? -15.013 15.891 -5.611 1.00 65.62 149 ARG A CA 1
ATOM 1220 C C . ARG A 1 149 ? -15.036 14.576 -4.840 1.00 65.62 149 ARG A C 1
ATOM 1222 O O . ARG A 1 149 ? -15.867 14.420 -3.950 1.00 65.62 149 ARG A O 1
ATOM 1229 N N . GLN A 1 150 ? -14.142 13.658 -5.189 1.00 63.56 150 GLN A N 1
ATOM 1230 C CA . GLN A 1 150 ? -14.075 12.323 -4.591 1.00 63.56 150 GLN A CA 1
ATOM 1231 C C . GLN A 1 150 ? -13.209 12.278 -3.339 1.00 63.56 150 GLN A C 1
ATOM 1233 O O . GLN A 1 150 ? -13.451 11.459 -2.466 1.00 63.56 150 GLN A O 1
ATOM 1238 N N . HIS A 1 151 ? -12.231 13.171 -3.214 1.00 64.06 151 HIS A N 1
ATOM 1239 C CA . HIS A 1 151 ? -11.248 13.054 -2.148 1.00 64.06 151 HIS A CA 1
ATOM 1240 C C . HIS A 1 151 ? -11.335 14.161 -1.104 1.00 64.06 151 HIS A C 1
ATOM 1242 O O . HIS A 1 151 ? -10.721 14.001 -0.064 1.00 64.06 151 HIS A O 1
ATOM 1248 N N . PHE A 1 152 ? -12.066 15.263 -1.323 1.00 60.22 152 PHE A N 1
ATOM 1249 C CA . PHE A 1 152 ? -12.198 16.351 -0.340 1.00 60.22 152 PHE A CA 1
ATOM 1250 C C . PHE A 1 152 ? -13.636 16.463 0.180 1.00 60.22 152 PHE A C 1
ATOM 1252 O O . PHE A 1 152 ? -14.597 16.197 -0.542 1.00 60.22 152 PHE A O 1
ATOM 1259 N N . CYS A 1 153 ? -13.813 16.899 1.432 1.00 52.66 153 CYS A N 1
ATOM 1260 C CA . CYS A 1 153 ? -15.131 17.202 2.003 1.00 52.66 153 CYS A CA 1
ATOM 1261 C C . CYS A 1 153 ? -15.685 18.552 1.499 1.00 52.66 153 CYS A C 1
ATOM 1263 O O . CYS A 1 153 ? -14.918 19.499 1.359 1.00 52.66 153 CYS A O 1
ATOM 1265 N N . PRO A 1 154 ? -17.013 18.718 1.295 1.00 42.94 154 PRO A N 1
ATOM 1266 C CA . PRO A 1 154 ? -17.584 19.946 0.718 1.00 42.94 154 PRO A CA 1
ATOM 1267 C C . PRO A 1 154 ? -17.503 21.148 1.662 1.00 42.94 154 PRO A C 1
ATOM 1269 O O . PRO A 1 154 ? -17.639 22.280 1.219 1.00 42.94 154 PRO A O 1
ATOM 1272 N N . GLY A 1 155 ? -17.320 20.896 2.963 1.00 46.91 155 GLY A N 1
ATOM 1273 C CA . GLY A 1 155 ? -17.134 21.923 3.990 1.00 46.91 155 GLY A CA 1
ATOM 1274 C C . GLY A 1 155 ? -15.670 22.288 4.246 1.00 46.91 155 GLY A C 1
ATOM 1275 O O . GLY A 1 155 ? -15.399 23.103 5.121 1.00 46.91 155 GLY A O 1
ATOM 1276 N N . SER A 1 156 ? -14.723 21.680 3.528 1.00 44.94 156 SER A N 1
ATOM 1277 C CA . SER A 1 156 ? -13.307 22.029 3.603 1.00 44.94 156 SER A CA 1
ATOM 1278 C C . SER A 1 156 ? -13.017 23.025 2.477 1.00 44.94 156 SER A C 1
ATOM 1280 O O . SER A 1 156 ? -13.117 22.634 1.313 1.00 44.94 156 SER A O 1
ATOM 1282 N N . PRO A 1 157 ? -12.719 24.306 2.766 1.00 43.41 157 PRO A N 1
ATOM 1283 C CA . PRO A 1 157 ? -12.431 25.271 1.709 1.00 43.41 157 PRO A CA 1
ATOM 1284 C C . PRO A 1 157 ? -11.264 24.783 0.837 1.00 43.41 157 PRO A C 1
ATOM 1286 O O . PRO A 1 157 ? -10.403 24.045 1.318 1.00 43.41 157 PRO A O 1
ATOM 1289 N N . GLN A 1 158 ? -11.222 25.231 -0.426 1.00 44.31 158 GLN A N 1
ATOM 1290 C CA . GLN A 1 158 ? -10.197 25.000 -1.470 1.00 44.31 158 GLN A CA 1
ATOM 1291 C C . GLN A 1 158 ? -8.711 25.206 -1.054 1.00 44.31 158 GLN A C 1
ATOM 1293 O O . GLN A 1 158 ? -7.818 25.135 -1.892 1.00 44.31 158 GLN A O 1
ATOM 1298 N N . LEU A 1 159 ? -8.420 25.440 0.224 1.00 44.16 159 LEU A N 1
ATOM 1299 C CA . LEU A 1 159 ? -7.113 25.722 0.816 1.00 44.16 159 LEU A CA 1
ATOM 1300 C C . LEU A 1 159 ? -6.203 24.499 0.988 1.00 44.16 159 LEU A C 1
ATOM 1302 O O . LEU A 1 159 ? -5.065 24.659 1.408 1.00 44.16 159 LEU A O 1
ATOM 1306 N N . ALA A 1 160 ? -6.660 23.287 0.685 1.00 45.09 160 ALA A N 1
ATOM 1307 C CA . ALA A 1 160 ? -5.890 22.067 0.938 1.00 45.09 160 ALA A CA 1
ATOM 1308 C C . ALA A 1 160 ? -4.930 21.671 -0.210 1.00 45.09 160 ALA A C 1
ATOM 1310 O O . ALA A 1 160 ? -4.472 20.538 -0.288 1.00 45.09 160 ALA A O 1
ATOM 1311 N N . LEU A 1 161 ? -4.590 22.594 -1.111 1.00 45.38 161 LEU A N 1
ATOM 1312 C CA . LEU A 1 161 ? -3.669 22.299 -2.214 1.00 45.38 161 LEU A CA 1
ATOM 1313 C C . LEU A 1 161 ? -2.167 22.431 -1.874 1.00 45.38 161 LEU A C 1
ATOM 1315 O O . LEU A 1 161 ? -1.393 21.720 -2.506 1.00 45.38 161 LEU A O 1
ATOM 1319 N N . PRO A 1 162 ? -1.715 23.170 -0.838 1.00 55.53 162 PRO A N 1
ATOM 1320 C CA . PRO A 1 162 ? -0.351 23.055 -0.331 1.00 55.53 162 PRO A CA 1
ATOM 1321 C C . PRO A 1 162 ? -0.309 22.267 0.992 1.00 55.53 162 PRO A C 1
ATOM 1323 O O . PRO A 1 162 ? 0.390 22.657 1.919 1.00 55.53 162 PRO A O 1
ATOM 1326 N N . ILE A 1 163 ? -1.063 21.162 1.123 1.00 55.75 163 ILE A N 1
ATOM 1327 C CA . ILE A 1 163 ? -1.075 20.339 2.357 1.00 55.75 163 ILE A CA 1
ATOM 1328 C C . ILE A 1 163 ? 0.342 19.909 2.761 1.00 55.75 163 ILE A C 1
ATOM 1330 O O . ILE A 1 163 ? 0.651 19.861 3.949 1.00 55.75 163 ILE A O 1
ATOM 1334 N N . TRP A 1 164 ? 1.215 19.615 1.797 1.00 55.12 164 TRP A N 1
ATOM 1335 C CA . TRP A 1 164 ? 2.539 19.073 2.088 1.00 55.12 164 TRP A CA 1
ATOM 1336 C C . TRP A 1 164 ? 3.442 20.025 2.874 1.00 55.12 164 TRP A C 1
ATOM 1338 O O . TRP A 1 164 ? 4.066 19.595 3.843 1.00 55.12 164 TRP A O 1
ATOM 1348 N N . ASP A 1 165 ? 3.463 21.311 2.521 1.00 58.34 165 ASP A N 1
ATOM 1349 C CA . ASP A 1 165 ? 4.305 22.301 3.205 1.00 58.34 165 ASP A CA 1
ATOM 1350 C C . ASP A 1 165 ? 3.871 22.512 4.665 1.00 58.34 165 ASP A C 1
ATOM 1352 O O . ASP A 1 165 ? 4.692 22.841 5.520 1.00 58.34 165 ASP A O 1
ATOM 1356 N N . PHE A 1 166 ? 2.601 22.232 4.978 1.00 55.50 166 PHE A N 1
ATOM 1357 C CA . PHE A 1 166 ? 2.071 22.241 6.344 1.00 55.50 166 PHE A CA 1
ATOM 1358 C C . PHE A 1 166 ? 2.245 20.905 7.078 1.00 55.50 166 PHE A C 1
ATOM 1360 O O . PHE A 1 166 ? 2.405 20.888 8.297 1.00 55.50 166 PHE A O 1
ATOM 1367 N N . VAL A 1 167 ? 2.224 19.782 6.358 1.00 54.09 167 VAL A N 1
ATOM 1368 C CA . VAL A 1 167 ? 2.332 18.433 6.934 1.00 54.09 167 VAL A CA 1
ATOM 1369 C C . VAL A 1 167 ? 3.776 18.045 7.221 1.00 54.09 167 VAL A C 1
ATOM 1371 O O . VAL A 1 167 ? 4.051 17.446 8.260 1.00 54.09 167 VAL A O 1
ATOM 1374 N N . LYS A 1 168 ? 4.713 18.381 6.331 1.00 56.72 168 LYS A N 1
ATOM 1375 C CA . LYS A 1 168 ? 6.113 17.960 6.441 1.00 56.72 168 LYS A CA 1
ATOM 1376 C C . LYS A 1 168 ? 6.763 18.364 7.774 1.00 56.72 168 LYS A C 1
ATOM 1378 O O . LYS A 1 168 ? 7.392 17.494 8.375 1.00 56.72 168 LYS A O 1
ATOM 1383 N N . PRO A 1 169 ? 6.573 19.591 8.304 1.00 63.62 169 PRO A N 1
ATOM 1384 C CA . PRO A 1 169 ? 7.105 19.973 9.615 1.00 63.62 169 PRO A CA 1
ATOM 1385 C C . PRO A 1 169 ? 6.484 19.215 10.798 1.00 63.62 169 PRO A C 1
ATOM 1387 O O . PRO A 1 169 ? 7.095 19.144 11.860 1.00 63.62 169 PRO A O 1
ATOM 1390 N N . LEU A 1 170 ? 5.280 18.655 10.632 1.00 53.44 170 LEU A N 1
ATOM 1391 C CA . LEU A 1 170 ? 4.578 17.884 11.664 1.00 53.44 170 LEU A CA 1
ATOM 1392 C C . LEU A 1 170 ? 5.013 16.410 11.699 1.00 53.44 170 LEU A C 1
ATOM 1394 O O . LEU A 1 170 ? 4.679 15.697 12.647 1.00 53.44 170 LEU A O 1
ATOM 1398 N N . MET A 1 171 ? 5.754 15.945 10.688 1.00 52.44 171 MET A N 1
ATOM 1399 C CA . MET A 1 171 ? 6.296 14.590 10.659 1.00 52.44 171 MET A CA 1
ATOM 1400 C C . MET A 1 171 ? 7.614 14.496 11.440 1.00 52.44 171 MET A C 1
ATOM 1402 O O . MET A 1 171 ? 8.452 15.400 11.345 1.00 52.44 171 MET A O 1
ATOM 1406 N N . PRO A 1 172 ? 7.868 13.376 12.138 1.00 58.06 172 PRO A N 1
ATOM 1407 C CA . PRO A 1 172 ? 9.165 13.098 12.749 1.00 58.06 172 PRO A CA 1
ATOM 1408 C C . PRO A 1 172 ? 10.301 13.193 11.721 1.00 58.06 172 PRO A C 1
ATOM 1410 O O . PRO A 1 172 ? 10.140 12.764 10.580 1.00 58.06 172 PRO A O 1
ATOM 1413 N N . LYS A 1 173 ? 11.464 13.736 12.110 1.00 59.50 173 LYS A N 1
ATOM 1414 C CA . LYS A 1 173 ? 12.594 13.982 11.186 1.00 59.50 173 LYS A CA 1
ATOM 1415 C C . LYS A 1 173 ? 13.005 12.729 10.405 1.00 59.50 173 LYS A C 1
ATOM 1417 O O . LYS A 1 173 ? 13.145 12.791 9.192 1.00 59.50 173 LYS A O 1
ATOM 1422 N N . LYS A 1 174 ? 13.061 11.581 11.086 1.00 54.16 174 LYS A N 1
ATOM 1423 C CA . LYS A 1 174 ? 13.341 10.262 10.496 1.00 54.16 174 LYS A CA 1
ATOM 1424 C C . LYS A 1 174 ? 12.341 9.877 9.396 1.00 54.16 174 LYS A C 1
ATOM 1426 O O . LYS A 1 174 ? 12.719 9.243 8.424 1.00 54.16 174 LYS A O 1
ATOM 1431 N N . SER A 1 175 ? 11.077 10.292 9.509 1.00 53.38 175 SER A N 1
ATOM 1432 C CA . SER A 1 175 ? 10.040 10.074 8.486 1.00 53.38 175 SER A CA 1
ATOM 1433 C C . SER A 1 175 ? 10.226 10.921 7.245 1.00 53.38 175 SER A C 1
ATOM 1435 O O . SER A 1 175 ? 9.942 10.479 6.136 1.00 53.38 175 SER A O 1
ATOM 1437 N N . GLN A 1 176 ? 10.746 12.131 7.422 1.00 60.62 176 GLN A N 1
ATOM 1438 C CA . GLN A 1 176 ? 11.021 13.031 6.309 1.00 60.62 176 GLN A CA 1
ATOM 1439 C C . GLN A 1 176 ? 12.136 12.496 5.394 1.00 60.62 176 GLN A C 1
ATOM 1441 O O . GLN A 1 176 ? 12.222 12.922 4.246 1.00 60.62 176 GLN A O 1
ATOM 1446 N N . GLU A 1 177 ? 12.960 11.559 5.876 1.00 65.94 177 GLU A N 1
ATOM 1447 C CA . GLU A 1 177 ? 14.042 10.935 5.105 1.00 65.94 177 GLU A CA 1
ATOM 1448 C C . GLU A 1 177 ? 13.555 9.854 4.132 1.00 65.94 177 GLU A C 1
ATOM 1450 O O . GLU A 1 177 ? 14.239 9.581 3.148 1.00 65.94 177 GLU A O 1
ATOM 1455 N N . PHE A 1 178 ? 12.388 9.246 4.379 1.00 64.12 178 PHE A N 1
ATOM 1456 C CA . PHE A 1 178 ? 11.872 8.137 3.567 1.00 64.12 178 PHE A CA 1
ATOM 1457 C C . PHE A 1 178 ? 10.565 8.437 2.822 1.00 64.12 178 PHE A C 1
ATOM 1459 O O . PHE A 1 178 ? 10.096 7.591 2.064 1.00 64.12 178 PHE A O 1
ATOM 1466 N N . VAL A 1 179 ? 9.978 9.626 2.996 1.00 65.19 179 VAL A N 1
ATOM 1467 C CA . VAL A 1 179 ? 8.798 10.061 2.234 1.00 65.19 179 VAL A CA 1
ATOM 1468 C C . VAL A 1 179 ? 9.222 10.995 1.103 1.00 65.19 179 VAL A C 1
ATOM 1470 O O . VAL A 1 179 ? 9.742 12.087 1.338 1.00 65.19 179 VAL A O 1
ATOM 1473 N N . PHE A 1 180 ? 8.950 10.582 -0.134 1.00 71.25 180 PHE A N 1
ATOM 1474 C CA . PHE A 1 180 ? 9.252 11.344 -1.344 1.00 71.25 180 PHE A CA 1
ATOM 1475 C C . PHE A 1 180 ? 7.968 11.625 -2.118 1.00 71.25 180 PHE A C 1
ATOM 1477 O O . PHE A 1 180 ? 7.170 10.719 -2.341 1.00 71.25 180 PHE A O 1
ATOM 1484 N N . ILE A 1 181 ? 7.782 12.877 -2.535 1.00 72.38 181 ILE A N 1
ATOM 1485 C CA . ILE A 1 181 ? 6.645 13.298 -3.355 1.00 72.38 181 ILE A CA 1
ATOM 1486 C C . ILE A 1 181 ? 7.175 13.753 -4.702 1.00 72.38 181 ILE A C 1
ATOM 1488 O O . ILE A 1 181 ? 8.120 14.540 -4.765 1.00 72.38 181 ILE A O 1
ATOM 1492 N N . TYR A 1 182 ? 6.533 13.269 -5.755 1.00 75.19 182 TYR A N 1
ATOM 1493 C CA . TYR A 1 182 ? 6.817 13.652 -7.125 1.00 75.19 182 TYR A CA 1
ATOM 1494 C C . TYR A 1 182 ? 5.599 14.323 -7.751 1.00 75.19 182 TYR A C 1
ATOM 1496 O O . TYR A 1 182 ? 4.460 14.041 -7.377 1.00 75.19 182 TYR A O 1
ATOM 1504 N N . GLY A 1 183 ? 5.851 15.238 -8.687 1.00 72.75 183 GLY A N 1
ATOM 1505 C CA . GLY A 1 183 ? 4.803 15.874 -9.480 1.00 72.75 183 GLY A CA 1
ATOM 1506 C C . GLY A 1 183 ? 4.311 14.986 -10.626 1.00 72.75 183 GLY A C 1
ATOM 1507 O O . GLY A 1 183 ? 4.578 13.790 -10.691 1.00 72.75 183 GLY A O 1
ATOM 1508 N N . THR A 1 184 ? 3.628 15.598 -11.590 1.00 79.69 184 THR A N 1
ATOM 1509 C CA . THR A 1 184 ? 3.064 14.906 -12.763 1.00 79.69 184 THR A CA 1
ATOM 1510 C C . THR A 1 184 ? 4.086 14.606 -13.864 1.00 79.69 184 THR A C 1
ATOM 1512 O O . THR A 1 184 ? 3.748 13.966 -14.858 1.00 79.69 184 THR A O 1
ATOM 1515 N N . ASN A 1 185 ? 5.336 15.061 -13.723 1.00 84.44 185 ASN A N 1
ATOM 1516 C CA . ASN A 1 185 ? 6.381 14.826 -14.714 1.00 84.44 185 ASN A CA 1
ATOM 1517 C C . ASN A 1 185 ? 6.845 13.364 -14.679 1.00 84.44 185 ASN A C 1
ATOM 1519 O O . ASN A 1 185 ? 7.672 12.982 -13.851 1.00 84.44 185 ASN A O 1
ATOM 1523 N N . GLN A 1 186 ? 6.339 12.567 -15.619 1.00 85.31 186 GLN A N 1
ATOM 1524 C CA . GLN A 1 186 ? 6.621 11.137 -15.706 1.00 85.31 186 GLN A CA 1
ATOM 1525 C C . GLN A 1 186 ? 8.103 10.797 -15.804 1.00 85.31 186 GLN A C 1
ATOM 1527 O O . GLN A 1 186 ? 8.575 9.897 -15.116 1.00 85.31 186 GLN A O 1
ATOM 1532 N N . ASN A 1 187 ? 8.861 11.561 -16.585 1.00 88.88 187 ASN A N 1
ATOM 1533 C CA . ASN A 1 187 ? 10.292 11.318 -16.736 1.00 88.88 187 ASN A CA 1
ATOM 1534 C C . ASN A 1 187 ? 11.050 11.538 -15.420 1.00 88.88 187 ASN A C 1
ATOM 1536 O O . ASN A 1 187 ? 12.012 10.828 -15.141 1.00 88.88 187 ASN A O 1
ATOM 1540 N N . GLU A 1 188 ? 10.618 12.503 -14.605 1.00 88.06 188 GLU A N 1
ATOM 1541 C CA . GLU A 1 188 ? 11.241 12.800 -13.316 1.00 88.06 188 GLU A CA 1
ATOM 1542 C C . GLU A 1 188 ? 11.016 11.669 -12.311 1.00 88.06 188 GLU A C 1
ATOM 1544 O O . GLU A 1 188 ? 11.976 11.175 -11.715 1.00 88.06 188 GLU A O 1
ATOM 1549 N N . TRP A 1 189 ? 9.764 11.238 -12.132 1.00 85.94 189 TRP A N 1
ATOM 1550 C CA . TRP A 1 189 ? 9.468 10.212 -11.139 1.00 85.94 189 TRP A CA 1
ATOM 1551 C C . TRP A 1 189 ? 9.876 8.816 -11.599 1.00 85.94 189 TRP A C 1
ATOM 1553 O O . TRP A 1 189 ? 10.404 8.082 -10.773 1.00 85.94 189 TRP A O 1
ATOM 1563 N N . HIS A 1 190 ? 9.791 8.476 -12.894 1.00 90.06 190 HIS A N 1
ATOM 1564 C CA . HIS A 1 190 ? 10.419 7.259 -13.432 1.00 90.06 190 HIS A CA 1
ATOM 1565 C C . HIS A 1 190 ? 11.911 7.232 -13.108 1.00 90.06 190 HIS A C 1
ATOM 1567 O O . HIS A 1 190 ? 12.393 6.297 -12.471 1.00 90.06 190 HIS A O 1
ATOM 1573 N N . LYS A 1 191 ? 12.640 8.297 -13.471 1.00 90.31 191 LYS A N 1
ATOM 1574 C CA . LYS A 1 191 ? 14.073 8.399 -13.188 1.00 90.31 191 LYS A CA 1
ATOM 1575 C C . LYS A 1 191 ? 14.359 8.219 -11.698 1.00 90.31 191 LYS A C 1
ATOM 1577 O O . LYS A 1 191 ? 15.294 7.517 -11.326 1.00 90.31 191 LYS A O 1
ATOM 1582 N N . ALA A 1 192 ? 13.539 8.810 -10.834 1.00 87.81 192 ALA A N 1
ATOM 1583 C CA . ALA A 1 192 ? 13.695 8.647 -9.401 1.00 87.81 192 ALA A CA 1
ATOM 1584 C C . ALA A 1 192 ? 13.402 7.219 -8.908 1.00 87.81 192 ALA A C 1
ATOM 1586 O O . ALA A 1 192 ? 14.165 6.720 -8.084 1.00 87.81 192 ALA A O 1
ATOM 1587 N N . LEU A 1 193 ? 12.351 6.550 -9.393 1.00 88.50 193 LEU A N 1
ATOM 1588 C CA . LEU A 1 193 ? 12.059 5.158 -9.030 1.00 88.50 193 LEU A CA 1
ATOM 1589 C C . LEU A 1 193 ? 13.231 4.241 -9.408 1.00 88.50 193 LEU A C 1
ATOM 1591 O O . LEU A 1 193 ? 13.697 3.468 -8.571 1.00 88.50 193 LEU A O 1
ATOM 1595 N N . TRP A 1 194 ? 13.745 4.380 -10.631 1.00 91.25 194 TRP A N 1
ATOM 1596 C CA . TRP A 1 194 ? 14.768 3.488 -11.179 1.00 91.25 194 TRP A CA 1
ATOM 1597 C C . TRP A 1 194 ? 16.163 3.771 -10.622 1.00 91.25 194 TRP A C 1
ATOM 1599 O O . TRP A 1 194 ? 16.856 2.859 -10.171 1.00 91.25 194 TRP A O 1
ATOM 1609 N N . GLU A 1 195 ? 16.585 5.036 -10.629 1.00 90.50 195 GLU A N 1
ATOM 1610 C CA . GLU A 1 195 ? 17.959 5.406 -10.283 1.00 90.50 195 GLU A CA 1
ATOM 1611 C C . GLU A 1 195 ? 18.119 5.672 -8.785 1.00 90.50 195 GLU A C 1
ATOM 1613 O O . GLU A 1 195 ? 19.034 5.148 -8.152 1.00 90.50 195 GLU A O 1
ATOM 1618 N N . LYS A 1 196 ? 17.227 6.481 -8.198 1.00 87.81 196 LYS A N 1
ATOM 1619 C CA . LYS A 1 196 ? 17.353 6.922 -6.800 1.00 87.81 196 LYS A CA 1
ATOM 1620 C C . LYS A 1 196 ? 16.838 5.870 -5.821 1.00 87.81 196 LYS A C 1
ATOM 1622 O O . LYS A 1 196 ? 17.527 5.555 -4.855 1.00 87.81 196 LYS A O 1
ATOM 1627 N N . HIS A 1 197 ? 15.640 5.343 -6.064 1.00 86.81 197 HIS A N 1
ATOM 1628 C CA . HIS A 1 197 ? 14.987 4.363 -5.185 1.00 86.81 197 HIS A CA 1
ATOM 1629 C C . HIS A 1 197 ? 15.321 2.924 -5.540 1.00 86.81 197 HIS A C 1
ATOM 1631 O O . HIS A 1 197 ? 14.933 2.016 -4.808 1.00 86.81 197 HIS A O 1
ATOM 1637 N N . ARG A 1 198 ? 16.088 2.720 -6.618 1.00 90.81 198 ARG A N 1
ATOM 1638 C CA . ARG A 1 198 ? 16.635 1.415 -6.989 1.00 90.81 198 ARG A CA 1
ATOM 1639 C C . ARG A 1 198 ? 15.548 0.359 -7.221 1.00 90.81 198 ARG A C 1
ATOM 1641 O O . ARG A 1 198 ? 15.795 -0.825 -7.003 1.00 90.81 198 ARG A O 1
ATOM 1648 N N . ILE A 1 199 ? 14.361 0.780 -7.659 1.00 90.50 199 ILE A N 1
ATOM 1649 C CA . ILE A 1 199 ? 13.278 -0.124 -8.047 1.00 90.50 199 ILE A CA 1
ATOM 1650 C C . ILE A 1 199 ? 13.641 -0.743 -9.399 1.00 90.50 199 ILE A C 1
ATOM 1652 O O . ILE A 1 199 ? 14.120 -0.049 -10.296 1.00 90.50 199 ILE A O 1
ATOM 1656 N N . ASP A 1 200 ? 13.459 -2.054 -9.538 1.00 91.00 200 ASP A N 1
ATOM 1657 C CA . ASP A 1 200 ? 13.851 -2.778 -10.744 1.00 91.00 200 ASP A CA 1
ATOM 1658 C C . ASP A 1 200 ? 12.749 -2.659 -11.802 1.00 91.00 200 ASP A C 1
ATOM 1660 O O . ASP A 1 200 ? 11.690 -3.278 -11.686 1.00 91.00 200 ASP A O 1
ATOM 1664 N N . ALA A 1 201 ? 12.994 -1.853 -12.838 1.00 91.00 201 ALA A N 1
ATOM 1665 C CA . ALA A 1 201 ? 12.024 -1.605 -13.904 1.00 91.00 201 ALA A CA 1
ATOM 1666 C C . ALA A 1 201 ? 11.604 -2.895 -14.634 1.00 91.00 201 ALA A C 1
ATOM 1668 O O . ALA A 1 201 ? 10.451 -3.010 -15.044 1.00 91.00 201 ALA A O 1
ATOM 1669 N N . ASN A 1 202 ? 12.484 -3.901 -14.723 1.00 92.00 202 ASN A N 1
ATOM 1670 C CA . ASN A 1 202 ? 12.172 -5.192 -15.353 1.00 92.00 202 ASN A CA 1
ATOM 1671 C C . ASN A 1 202 ? 11.222 -6.052 -14.514 1.00 92.00 202 ASN A C 1
ATOM 1673 O O . ASN A 1 202 ? 10.693 -7.051 -14.996 1.00 92.00 202 ASN A O 1
ATOM 1677 N N . LYS A 1 203 ? 11.041 -5.701 -13.238 1.00 90.62 203 LYS A N 1
ATOM 1678 C CA . LYS A 1 203 ? 10.141 -6.393 -12.312 1.00 90.62 203 LYS A CA 1
ATOM 1679 C C . LYS A 1 203 ? 8.880 -5.599 -12.018 1.00 90.62 203 LYS A C 1
ATOM 1681 O O . LYS A 1 203 ? 8.048 -6.129 -11.303 1.00 90.62 203 LYS A O 1
ATOM 1686 N N . MET A 1 204 ? 8.761 -4.374 -12.526 1.00 89.69 204 MET A N 1
ATOM 1687 C CA . MET A 1 204 ? 7.592 -3.514 -12.350 1.00 89.69 204 MET A CA 1
ATOM 1688 C C . MET A 1 204 ? 6.686 -3.589 -13.569 1.00 89.69 204 MET A C 1
ATOM 1690 O O . MET A 1 204 ? 7.177 -3.628 -14.697 1.00 89.69 204 MET A O 1
ATOM 1694 N N . SER A 1 205 ? 5.373 -3.540 -13.359 1.00 90.75 205 SER A N 1
ATOM 1695 C CA . SER A 1 205 ? 4.433 -3.549 -14.475 1.00 90.75 205 SER A CA 1
ATOM 1696 C C . SER A 1 205 ? 4.532 -2.291 -15.342 1.00 90.75 205 SER A C 1
ATOM 1698 O O . SER A 1 205 ? 5.043 -1.230 -14.952 1.00 90.75 205 SER A O 1
ATOM 1700 N N . ARG A 1 206 ? 3.937 -2.385 -16.532 1.00 89.88 206 ARG A N 1
ATOM 1701 C CA . ARG A 1 206 ? 3.814 -1.255 -17.461 1.00 89.88 206 ARG A CA 1
ATOM 1702 C C . ARG A 1 206 ? 2.960 -0.113 -16.913 1.00 89.88 206 ARG A C 1
ATOM 1704 O O . ARG A 1 206 ? 3.117 1.012 -17.382 1.00 89.88 206 ARG A O 1
ATOM 1711 N N . ALA A 1 207 ? 2.090 -0.364 -15.928 1.00 84.00 207 ALA A N 1
ATOM 1712 C CA . ALA A 1 207 ? 1.249 0.672 -15.325 1.00 84.00 207 ALA A CA 1
ATOM 1713 C C . ALA A 1 207 ? 2.082 1.780 -14.656 1.00 84.00 207 ALA A C 1
ATOM 1715 O O . ALA A 1 207 ? 1.681 2.941 -14.657 1.00 84.00 207 ALA A O 1
ATOM 1716 N N . LEU A 1 208 ? 3.276 1.434 -14.162 1.00 86.69 208 LEU A N 1
ATOM 1717 C CA . LEU A 1 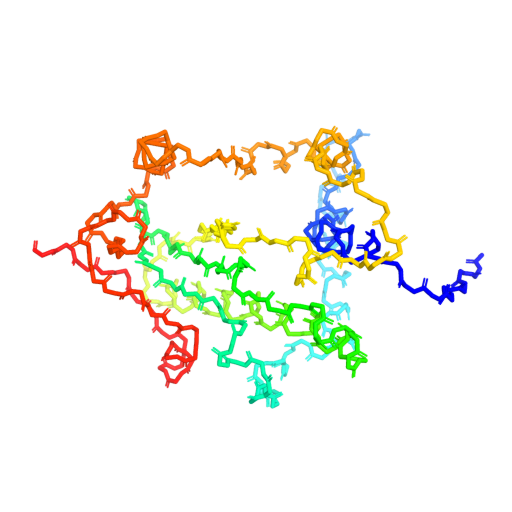208 ? 4.235 2.364 -13.557 1.00 86.69 208 LEU A CA 1
ATOM 1718 C C . LEU A 1 208 ? 5.465 2.607 -14.441 1.00 86.69 208 LEU A C 1
ATOM 1720 O O . LEU A 1 208 ? 6.502 3.051 -13.953 1.00 86.69 208 LEU A O 1
ATOM 1724 N N . GLY A 1 209 ? 5.351 2.310 -15.739 1.00 86.88 209 GLY A N 1
ATOM 1725 C CA . GLY A 1 209 ? 6.415 2.522 -16.718 1.00 86.88 209 GLY A CA 1
ATOM 1726 C C . GLY A 1 209 ? 7.552 1.502 -16.675 1.00 86.88 209 GLY A C 1
ATOM 1727 O O . GLY A 1 209 ? 8.631 1.807 -17.178 1.00 86.88 209 GLY A O 1
ATOM 1728 N N . GLY A 1 210 ? 7.331 0.332 -16.069 1.00 89.94 210 GLY A N 1
ATOM 1729 C CA . GLY A 1 210 ? 8.259 -0.795 -16.113 1.00 89.94 210 GLY A CA 1
ATOM 1730 C C . GLY A 1 210 ? 8.059 -1.705 -17.332 1.00 89.94 210 GLY A C 1
ATOM 1731 O O . GLY A 1 210 ? 7.222 -1.457 -18.204 1.00 89.94 210 GLY A O 1
ATOM 1732 N N . GLU A 1 211 ? 8.840 -2.780 -17.374 1.00 89.69 211 GLU A N 1
ATOM 1733 C CA . GLU A 1 211 ? 8.879 -3.778 -18.455 1.00 89.69 211 GLU A CA 1
ATOM 1734 C C . GLU A 1 211 ? 8.489 -5.190 -17.978 1.00 89.69 211 GLU A C 1
ATOM 1736 O O . GLU A 1 211 ? 8.460 -6.133 -18.770 1.00 89.69 211 GLU A O 1
ATOM 1741 N N . GLY A 1 212 ? 8.186 -5.332 -16.686 1.00 87.25 212 GLY A N 1
ATOM 1742 C CA . GLY A 1 212 ? 7.875 -6.591 -16.025 1.00 87.25 212 GLY A CA 1
ATOM 1743 C C . GLY A 1 212 ? 6.442 -7.084 -16.216 1.00 87.25 212 GLY A C 1
ATOM 1744 O O . GLY A 1 212 ? 5.657 -6.559 -17.010 1.00 87.25 212 GLY A O 1
ATOM 1745 N N . GLN A 1 213 ? 6.124 -8.140 -15.468 1.00 89.75 213 GLN A N 1
ATOM 1746 C CA . GLN A 1 213 ? 4.787 -8.732 -15.416 1.00 89.75 213 GLN A CA 1
ATOM 1747 C C . GLN A 1 213 ? 3.787 -7.795 -14.724 1.00 89.75 213 GLN A C 1
ATOM 1749 O O . GLN A 1 213 ? 4.176 -6.862 -14.020 1.00 89.75 213 GLN A O 1
ATOM 1754 N N . ASP A 1 214 ? 2.496 -8.054 -14.926 1.00 91.88 214 ASP A N 1
ATOM 1755 C CA . ASP A 1 214 ? 1.441 -7.327 -14.222 1.00 91.88 214 ASP A CA 1
ATOM 1756 C C . ASP A 1 214 ? 1.517 -7.587 -12.711 1.00 91.88 214 ASP A C 1
ATOM 1758 O O . ASP A 1 214 ? 1.822 -8.698 -12.266 1.00 91.88 214 ASP A O 1
ATOM 1762 N N . GLY A 1 215 ? 1.239 -6.546 -11.925 1.00 91.38 215 GLY A N 1
ATOM 1763 C CA . GLY A 1 215 ? 1.240 -6.636 -10.472 1.00 91.38 215 GLY A CA 1
ATOM 1764 C C . GLY A 1 215 ? 0.161 -7.582 -9.941 1.00 91.38 215 GLY A C 1
ATOM 1765 O O . GLY A 1 215 ? -0.903 -7.758 -10.538 1.00 91.38 215 GLY A O 1
ATOM 1766 N N . LEU A 1 216 ? 0.423 -8.170 -8.776 1.00 94.56 216 LEU A N 1
ATOM 1767 C CA . LEU A 1 216 ? -0.516 -9.051 -8.084 1.00 94.56 216 LEU A CA 1
ATOM 1768 C C . LEU A 1 216 ? -1.219 -8.285 -6.970 1.00 94.56 216 LEU A C 1
ATOM 1770 O O . LEU A 1 216 ? -0.569 -7.722 -6.086 1.00 94.56 216 LEU A O 1
ATOM 1774 N N . ASP A 1 217 ? -2.549 -8.274 -6.983 1.00 94.06 217 ASP A N 1
ATOM 1775 C CA . ASP A 1 217 ? -3.296 -7.678 -5.883 1.00 94.06 217 ASP A CA 1
ATOM 1776 C C . ASP A 1 217 ? -3.234 -8.530 -4.607 1.00 94.06 217 ASP A C 1
ATOM 1778 O O . ASP A 1 217 ? -2.970 -9.736 -4.625 1.00 94.06 217 ASP A O 1
ATOM 1782 N N . PHE A 1 218 ? -3.454 -7.879 -3.466 1.00 92.44 218 PHE A N 1
ATOM 1783 C CA . PHE A 1 218 ? -3.356 -8.537 -2.165 1.00 92.44 218 PHE A CA 1
ATOM 1784 C C . PHE A 1 218 ? -4.365 -9.678 -1.989 1.00 92.44 218 PHE A C 1
ATOM 1786 O O . PHE A 1 218 ? -4.050 -10.624 -1.275 1.00 92.44 218 PHE A O 1
ATOM 1793 N N . ASN A 1 219 ? -5.517 -9.653 -2.668 1.00 92.50 219 ASN A N 1
ATOM 1794 C CA . ASN A 1 219 ? -6.487 -10.752 -2.600 1.00 92.50 219 ASN A CA 1
ATOM 1795 C C . ASN A 1 219 ? -5.926 -12.007 -3.279 1.00 92.50 219 ASN A C 1
ATOM 1797 O O . ASN A 1 219 ? -5.925 -13.083 -2.690 1.00 92.50 219 ASN A O 1
ATOM 1801 N N . THR A 1 220 ? -5.349 -11.840 -4.470 1.00 94.25 220 THR A N 1
ATOM 1802 C CA . THR A 1 220 ? -4.689 -12.916 -5.222 1.00 94.25 220 THR A CA 1
ATOM 1803 C C . THR A 1 220 ? -3.547 -13.532 -4.411 1.00 94.25 220 THR A C 1
ATOM 1805 O O . THR A 1 220 ? -3.369 -14.748 -4.364 1.00 94.25 220 THR A O 1
ATOM 1808 N N . ILE A 1 221 ? -2.774 -12.691 -3.720 1.00 94.81 221 ILE A N 1
ATOM 1809 C CA . ILE A 1 221 ? -1.688 -13.144 -2.844 1.00 94.81 221 ILE A CA 1
ATOM 1810 C C . ILE A 1 221 ? -2.247 -13.836 -1.592 1.00 94.81 221 ILE A C 1
ATOM 1812 O O . ILE A 1 221 ? -1.693 -14.846 -1.148 1.00 94.81 221 ILE A O 1
ATOM 1816 N N . ALA A 1 222 ? -3.345 -13.333 -1.024 1.00 93.31 222 ALA A N 1
ATOM 1817 C CA . ALA A 1 222 ? -4.000 -13.921 0.137 1.00 93.31 222 ALA A CA 1
ATOM 1818 C C . ALA A 1 222 ? -4.515 -15.339 -0.147 1.00 93.31 222 ALA A C 1
ATOM 1820 O O . ALA A 1 222 ? -4.289 -16.221 0.689 1.00 93.31 222 ALA A O 1
ATOM 1821 N N . ASP A 1 223 ? -5.090 -15.571 -1.333 1.00 93.94 223 ASP A N 1
ATOM 1822 C CA . ASP A 1 223 ? -5.537 -16.889 -1.810 1.00 93.94 223 ASP A CA 1
ATOM 1823 C C . ASP A 1 223 ? -4.382 -17.900 -1.880 1.00 93.94 223 ASP A C 1
ATOM 1825 O O . ASP A 1 223 ? -4.556 -19.082 -1.582 1.00 93.94 223 ASP A O 1
ATOM 1829 N N . ASN A 1 224 ? -3.164 -17.426 -2.158 1.00 94.19 224 ASN A N 1
ATOM 1830 C CA . ASN A 1 224 ? -1.936 -18.222 -2.098 1.00 94.19 224 ASN A CA 1
ATOM 1831 C C . ASN A 1 224 ? -1.277 -18.211 -0.701 1.00 94.19 224 ASN A C 1
ATOM 1833 O O . ASN A 1 224 ? -0.053 -18.215 -0.560 1.00 94.19 224 ASN A O 1
ATOM 1837 N N . ASN A 1 225 ? -2.082 -18.121 0.362 1.00 93.81 225 ASN A N 1
ATOM 1838 C CA . ASN A 1 225 ? -1.642 -18.031 1.757 1.00 93.81 225 ASN A CA 1
ATOM 1839 C C . ASN A 1 225 ? -0.571 -16.948 2.009 1.00 93.81 225 ASN A C 1
ATOM 1841 O O . ASN A 1 225 ? 0.309 -17.094 2.861 1.00 93.81 225 ASN A O 1
ATOM 1845 N N . HIS A 1 226 ? -0.679 -15.825 1.300 1.00 94.94 226 HIS A N 1
ATOM 1846 C CA . HIS A 1 226 ? 0.242 -14.693 1.372 1.00 94.94 226 HIS A CA 1
ATOM 1847 C C . HIS A 1 226 ? 1.671 -15.032 0.931 1.00 94.94 226 HIS A C 1
ATOM 1849 O O . HIS A 1 226 ? 2.635 -14.431 1.411 1.00 94.94 226 HIS A O 1
ATOM 1855 N N . TYR A 1 227 ? 1.835 -16.043 0.078 1.00 94.19 227 TYR A N 1
ATOM 1856 C CA . TYR A 1 227 ? 3.123 -16.383 -0.501 1.00 94.19 227 TYR A CA 1
ATOM 1857 C C . TYR A 1 227 ? 3.359 -15.557 -1.764 1.00 94.19 227 TYR A C 1
ATOM 1859 O O . TYR A 1 227 ? 2.591 -15.627 -2.724 1.00 94.19 227 TYR A O 1
ATOM 1867 N N . TYR A 1 228 ? 4.442 -14.788 -1.755 1.00 93.25 228 TYR A N 1
ATOM 1868 C CA . TYR A 1 228 ? 4.891 -13.985 -2.881 1.00 93.25 228 TYR A CA 1
ATOM 1869 C C . TYR A 1 228 ? 6.395 -14.178 -3.061 1.00 93.25 228 TYR A C 1
ATOM 1871 O O . TYR A 1 228 ? 7.146 -14.228 -2.085 1.00 93.25 228 TYR A O 1
ATOM 1879 N N . GLN A 1 229 ? 6.828 -14.272 -4.311 1.00 91.38 229 GLN A N 1
ATOM 1880 C CA . GLN A 1 229 ? 8.233 -14.259 -4.692 1.00 91.38 229 GLN A CA 1
ATOM 1881 C C . GLN A 1 229 ? 8.439 -13.146 -5.706 1.00 91.38 229 GLN A C 1
ATOM 1883 O O . GLN A 1 229 ? 7.605 -12.944 -6.586 1.00 91.38 229 GLN A O 1
ATOM 1888 N N . CYS A 1 230 ? 9.560 -12.438 -5.584 1.00 89.88 230 CYS A N 1
ATOM 1889 C CA . CYS A 1 230 ? 9.934 -11.443 -6.576 1.00 89.88 230 CYS A CA 1
ATOM 1890 C C . CYS A 1 230 ? 10.008 -12.089 -7.965 1.00 89.88 230 CYS A C 1
ATOM 1892 O O . CYS A 1 230 ? 10.623 -13.154 -8.083 1.00 89.88 230 CYS A O 1
ATOM 1894 N N . PRO A 1 231 ? 9.456 -11.444 -9.007 1.00 87.81 231 PRO A N 1
ATOM 1895 C CA . PRO A 1 231 ? 9.593 -11.920 -10.371 1.00 87.81 231 PRO A CA 1
ATOM 1896 C C . PRO A 1 231 ? 11.066 -12.140 -10.714 1.00 87.81 231 PRO A C 1
ATOM 1898 O O . PRO A 1 231 ? 11.920 -11.291 -10.428 1.00 87.81 231 PRO A O 1
ATOM 1901 N N . THR A 1 232 ? 11.373 -13.283 -11.320 1.00 80.06 232 THR A N 1
ATOM 1902 C CA . THR A 1 232 ? 12.661 -13.475 -11.983 1.00 80.06 232 THR A CA 1
ATOM 1903 C C . THR A 1 232 ? 12.661 -12.628 -13.246 1.00 80.06 232 THR A C 1
ATOM 1905 O O . THR A 1 232 ? 11.660 -12.597 -13.963 1.00 80.06 232 THR A O 1
ATOM 1908 N N . THR A 1 233 ? 13.761 -11.930 -13.517 1.00 65.00 233 THR A N 1
ATOM 1909 C CA . THR A 1 233 ? 13.957 -11.282 -14.816 1.00 65.00 233 THR A CA 1
ATOM 1910 C C . THR A 1 233 ? 13.767 -12.321 -15.932 1.00 65.00 233 THR A C 1
ATOM 1912 O O . THR A 1 233 ? 14.167 -13.472 -15.723 1.00 65.00 233 THR A O 1
ATOM 1915 N N . PRO A 1 234 ? 13.138 -11.957 -17.064 1.00 53.69 234 PRO A N 1
ATOM 1916 C CA . PRO A 1 234 ? 13.085 -12.816 -18.245 1.00 53.69 234 PRO A CA 1
ATOM 1917 C C . PRO A 1 234 ? 14.470 -13.293 -18.697 1.00 53.69 234 PRO A C 1
ATOM 1919 O O . PRO A 1 234 ? 15.446 -12.521 -18.533 1.00 53.69 234 PRO A O 1
#